Protein 3E4G (pdb70)

Secondar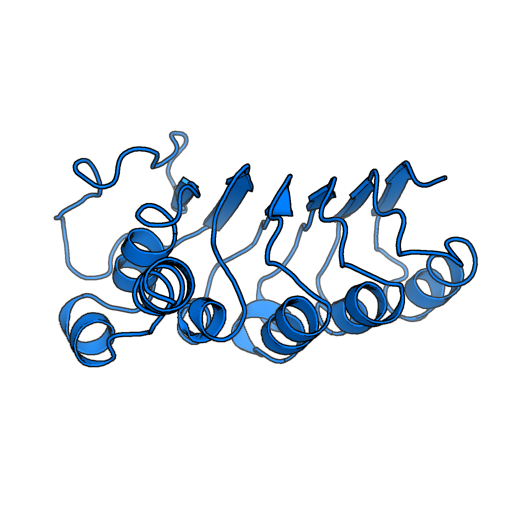y structure (DSSP, 8-state):
-HHHHHHHHHH---HHHHHHH-HHHHHHHHHHHTT-EEEETT-SS-B--GGGS---STT---EEEEEEES----GGGGGGGTT-S---EEEEES-TT--HHHHHHHHT-HHHHHH--EEEEES-TT--HHHHHHGGG-TT--EEEEES-TT---HHHHHHHHHHH-TT-EEEEE--

B-factor: mean 14.53, std 8.45, range [5.39, 56.3]

InterPro domains:
  IPR032675 Leucine-rich repeat domain superfamily [G3DSA:3.80.10.10] (25-200)

Foldseek 3Di:
DVVVVVLCVLQDQDVVVCVVQNLQLSLQLSQQSFQKWFDWPPDDDIDNHNVPDDPDDGPPTATAEIARACGSHEDNSCVSCLRHQAHAYYEHENNQHYALNSLLVQLPRVSQLVHYAEYEYEQHAHYEPNSLLSNLSSQNYAEYEYANHQRHDCVVVSVVSCCPSPVNHDYHYHYD

CATH classification: 3.80.10.10

Radius of gyration: 15.84 Å; Cα contacts (8 Å, |Δi|>4): 393; chains: 1; bounding box: 44×26×41 Å

GO terms:
  GO:0005739 mitochondrion (C, EXP)

Nearest PDB structures (foldseek):
  3e4g-assembly1_A  TM=1.006E+00  e=2.002E-37  Bos taurus
  3e2j-assembly4_D  TM=9.907E-01  e=5.674E-32  Bos taurus
  6o60-assembly1_C  TM=6.207E-01  e=4.323E-05  Homo sapiens
  1k5d-assembly1_C  TM=6.098E-01  e=2.180E-01  Schizosaccharomyces pombe
  7pmn-assembly1_L  TM=7.025E-01  e=3.686E-01  Saccharomyces cerevisiae

Solvent-accessible surface area: 9198 Å² total; per-residue (Å²): 99,130,174,119,138,44,29,54,64,72,0,135,18,81,129,80,97,38,166,78,28,10,37,5,49,4,0,0,10,0,1,13,80,4,43,2,72,0,31,2,60,85,57,171,127,76,9,134,62,98,126,134,10,34,129,40,93,135,58,124,60,51,0,36,2,6,34,0,44,91,6,27,0,46,43,72,0,5,50,6,2,107,20,0,96,105,0,45,84,5,68,1,7,86,0,117,92,1,91,15,40,3,0,55,92,0,2,115,27,114,18,0,18,128,17,0,74,43,0,29,0,22,27,0,41,75,0,47,33,122,0,0,63,14,0,68,66,0,132,63,2,106,52,0,31,0,15,70,4,78,16,11,149,78,67,107,143,2,40,98,34,3,123,114,51,12,112,68,22,109,44,98,47,80,16,231

Sequence (176 aa):
SFWEWLNNAVFNKVDHDRIRDVGPDRAASEWLLLRCGAMVRYHGQQQRWQKDYNHLPTGPLDKYKIQAIDATDSCIMSIGFDHMMEGLQYVEKIRRLCKCHYIIEDGCLERLSQLENLQKSMLEEMMEIISCGNVTDKGIIALHHFRNLKYLFLSDLPGVKEKEEKIIVQAFKTSLPSLELKLDLKK

Structure (mmCIF, N/CA/C/O backbone):
data_3E4G
#
_entry.id   3E4G
#
_cell.length_a   107.476
_cell.length_b   50.010
_cell.length_c   36.886
_cell.angle_alpha   90.000
_cell.angle_beta   109.370
_cell.angle_gamma   90.000
#
_symmetry.space_group_name_H-M   'C 1 2 1'
#
loop_
_entity.id
_entity.type
_entity.pdbx_description
1 polymer 'ATP synthase subunit s, mitochondrial'
2 non-polymer 'MAGNESIUM ION'
3 non-polymer 2-AMINO-2-HYDROXYMETHYL-PROPANE-1,3-DIOL
4 water water
#
loop_
_atom_site.group_PDB
_atom_site.id
_atom_site.type_symbol
_atom_site.label_atom_id
_atom_site.label_alt_id
_atom_site.label_comp_id
_atom_site.label_asym_id
_atom_site.label_entity_id
_atom_site.label_seq_id
_atom_site.pdbx_PDB_ins_code
_atom_site.Cartn_x
_atom_site.Cartn_y
_atom_site.Cartn_z
_atom_site.occupancy
_atom_site.B_iso_or_equiv
_atom_site.auth_seq_id
_atom_site.auth_comp_id
_atom_site.auth_asym_id
_atom_site.auth_atom_id
_atom_site.pdbx_PDB_model_num
ATOM 1 N N . SER A 1 1 ? 5.904 -6.398 -12.334 1.00 18.54 0 SER A N 1
ATOM 2 C CA . SER A 1 1 ? 5.156 -7.616 -11.992 1.00 14.18 0 SER A CA 1
ATOM 3 C C . SER A 1 1 ? 4.344 -7.410 -10.744 1.00 12.88 0 SER A C 1
ATOM 4 O O . SER A 1 1 ? 4.599 -6.488 -9.911 1.00 13.06 0 SER A O 1
ATOM 7 N N . PHE A 1 2 ? 3.465 -8.350 -10.535 1.00 12.05 1 PHE A N 1
ATOM 8 C CA . PHE A 1 2 ? 2.657 -8.362 -9.314 1.00 11.39 1 PHE A CA 1
ATOM 9 C C . PHE A 1 2 ? 3.573 -8.479 -8.086 1.00 11.48 1 PHE A C 1
ATOM 10 O O . PHE A 1 2 ? 3.364 -7.787 -7.079 1.00 11.82 1 PHE A O 1
ATOM 18 N N . TRP A 1 3 ? 4.586 -9.350 -8.130 1.00 12.89 2 TRP A N 1
ATOM 19 C CA . TRP A 1 3 ? 5.432 -9.559 -6.940 1.00 13.97 2 TRP A CA 1
ATOM 20 C C . TRP A 1 3 ? 6.210 -8.267 -6.617 1.00 13.19 2 TRP A C 1
ATOM 21 O O . TRP A 1 3 ? 6.419 -7.941 -5.443 1.00 14.04 2 TRP A O 1
ATOM 32 N N . GLU A 1 4 ? 6.679 -7.540 -7.631 1.00 13.81 3 GLU A N 1
ATOM 33 C CA . GLU A 1 4 ? 7.332 -6.268 -7.384 1.00 13.55 3 GLU A CA 1
ATOM 34 C C . GLU A 1 4 ? 6.424 -5.308 -6.718 1.00 12.37 3 GLU A C 1
ATOM 35 O O . GLU A 1 4 ? 6.800 -4.599 -5.751 1.00 12.49 3 GLU A O 1
ATOM 41 N N . TRP A 1 5 ? 5.190 -5.196 -7.216 1.00 11.85 4 TRP A N 1
ATOM 42 C CA . TRP A 1 5 ? 4.200 -4.299 -6.603 1.00 10.55 4 TRP A CA 1
ATOM 43 C C . TRP A 1 5 ? 3.964 -4.741 -5.121 1.00 9.72 4 TRP A C 1
ATOM 44 O O . TRP A 1 5 ? 3.890 -3.873 -4.240 1.00 9.81 4 TRP A O 1
ATOM 55 N N . LEU A 1 6 ? 3.796 -6.009 -4.913 1.00 10.05 5 LEU A N 1
ATOM 56 C CA . LEU A 1 6 ? 3.476 -6.500 -3.586 1.00 10.16 5 LEU A CA 1
ATOM 57 C C . LEU A 1 6 ? 4.609 -6.138 -2.605 1.00 10.16 5 LEU A C 1
ATOM 58 O O . LEU A 1 6 ? 4.362 -5.642 -1.482 1.00 10.10 5 LEU A O 1
ATOM 63 N N . ASN A 1 7 ? 5.877 -6.371 -2.999 1.00 10.90 6 ASN A N 1
ATOM 64 C CA A ASN A 1 7 ? 6.981 -6.003 -2.118 0.50 11.00 6 ASN A CA 1
ATOM 65 C CA B ASN A 1 7 ? 6.964 -5.999 -2.112 0.50 11.21 6 ASN A CA 1
ATOM 66 C C . ASN A 1 7 ? 6.997 -4.517 -1.864 1.00 10.43 6 ASN A C 1
ATOM 67 O O . ASN A 1 7 ? 7.281 -4.076 -0.731 1.00 11.62 6 ASN A O 1
ATOM 76 N N . ALA A 1 8 ? 6.724 -3.727 -2.912 1.00 10.36 7 ALA A N 1
ATOM 77 C CA . ALA A 1 8 ? 6.728 -2.307 -2.739 1.00 10.56 7 ALA A CA 1
ATOM 78 C C . ALA A 1 8 ? 5.640 -1.868 -1.762 1.00 10.14 7 ALA A C 1
ATOM 79 O O . ALA A 1 8 ? 5.929 -1.028 -0.884 1.00 10.32 7 ALA A O 1
ATOM 81 N N . VAL A 1 9 ? 4.435 -2.367 -1.861 1.00 9.86 8 VAL A N 1
ATOM 82 C CA . VAL A 1 9 ? 3.376 -1.923 -0.972 1.00 9.80 8 VAL A CA 1
ATOM 83 C C . VAL A 1 9 ? 3.599 -2.459 0.460 1.00 9.50 8 VAL A C 1
ATOM 84 O O . VAL A 1 9 ? 3.128 -1.823 1.408 1.00 10.35 8 VAL A O 1
ATOM 88 N N . PHE A 1 10 ? 4.257 -3.591 0.608 1.00 8.82 9 PHE A N 1
ATOM 89 C CA . PHE A 1 10 ? 4.654 -4.025 1.968 1.00 8.51 9 PHE A CA 1
ATOM 90 C C . PHE A 1 10 ? 5.573 -3.001 2.617 1.00 8.47 9 PHE A C 1
ATOM 91 O O . PHE A 1 10 ? 5.581 -2.836 3.853 1.00 9.57 9 PHE A O 1
ATOM 99 N N . ASN A 1 11 ? 6.410 -2.389 1.822 1.00 8.20 10 ASN A N 1
ATOM 100 C CA . ASN A 1 11 ? 7.426 -1.426 2.318 1.00 8.25 10 ASN A CA 1
ATOM 101 C C . ASN A 1 11 ? 6.938 -0.002 2.394 1.00 8.86 10 ASN A C 1
ATOM 102 O O . ASN A 1 11 ? 7.475 0.779 3.203 1.00 10.75 10 ASN A O 1
ATOM 107 N N . LYS A 1 12 ? 5.979 0.411 1.573 1.00 8.65 11 LYS A N 1
ATOM 108 C CA . LYS A 1 12 ? 5.652 1.821 1.450 1.00 9.13 11 LYS A CA 1
ATOM 109 C C . LYS A 1 12 ? 5.147 2.408 2.753 1.00 8.85 11 LYS A C 1
ATOM 110 O O . LYS A 1 12 ? 4.295 1.806 3.428 1.00 9.66 11 LYS A O 1
ATOM 116 N N . VAL A 1 13 ? 5.627 3.586 3.098 1.00 9.62 12 VAL A N 1
ATOM 117 C CA . VAL A 1 13 ? 5.182 4.292 4.295 1.00 9.75 12 VAL A CA 1
ATOM 118 C C . VAL A 1 13 ? 3.796 4.838 4.100 1.00 10.35 12 VAL A C 1
ATOM 119 O O . VAL A 1 13 ? 3.454 5.440 3.062 1.00 11.62 12 VAL A O 1
ATOM 123 N N . ASP A 1 14 ? 2.959 4.649 5.082 1.00 11.39 13 ASP A N 1
ATOM 124 C CA . ASP A 1 14 ? 1.650 5.362 5.173 1.00 12.63 13 ASP A CA 1
ATOM 125 C C . ASP A 1 14 ? 1.772 6.446 6.258 1.00 12.85 13 ASP A C 1
ATOM 126 O O . ASP A 1 14 ? 1.839 6.159 7.461 1.00 12.57 13 ASP A O 1
ATOM 131 N N . HIS A 1 15 ? 1.944 7.677 5.798 1.00 14.10 14 HIS A N 1
ATOM 132 C CA . HIS A 1 15 ? 2.197 8.784 6.737 1.00 14.59 14 HIS A CA 1
ATOM 133 C C . HIS A 1 15 ? 1.008 9.072 7.616 1.00 15.16 14 HIS A C 1
ATOM 134 O O . HIS A 1 15 ? 1.140 9.618 8.700 1.00 16.13 14 HIS A O 1
ATOM 141 N N . ASP A 1 16 ? -0.194 8.733 7.136 1.00 15.83 15 ASP A N 1
ATOM 142 C CA . ASP A 1 16 ? -1.392 8.857 7.972 1.00 16.94 15 ASP A CA 1
ATOM 143 C C . ASP A 1 16 ? -1.277 7.925 9.149 1.00 15.85 15 ASP A C 1
ATOM 144 O O . ASP A 1 16 ? -1.666 8.272 10.294 1.00 16.64 15 ASP A O 1
ATOM 149 N N . ARG A 1 17 ? -0.746 6.737 8.921 1.00 14.67 16 ARG A N 1
ATOM 150 C CA . ARG A 1 17 ? -0.622 5.819 9.950 1.00 14.01 16 ARG A CA 1
ATOM 151 C C . ARG A 1 17 ? 0.402 6.307 11.035 1.00 13.59 16 ARG A C 1
ATOM 152 O O . ARG A 1 17 ? 0.183 6.219 12.281 1.00 14.90 16 ARG A O 1
ATOM 160 N N . ILE A 1 18 ? 1.524 6.826 10.576 1.00 13.08 17 ILE A N 1
ATOM 161 C CA . ILE A 1 18 ? 2.511 7.446 11.483 1.00 13.03 17 ILE A CA 1
ATOM 162 C C . ILE A 1 18 ? 1.862 8.545 12.324 1.00 14.48 17 ILE A C 1
ATOM 163 O O . ILE A 1 18 ? 2.072 8.629 13.550 1.00 15.74 17 ILE A O 1
ATOM 168 N N . ARG A 1 19 ? 1.002 9.364 11.696 1.00 16.00 18 ARG A N 1
ATOM 169 C CA . ARG A 1 19 ? 0.320 10.453 12.423 1.00 17.45 18 ARG A CA 1
ATOM 170 C C . ARG A 1 19 ? -0.550 9.869 13.494 1.00 17.75 18 ARG A C 1
ATOM 171 O O . ARG A 1 19 ? -0.709 10.421 14.593 1.00 21.67 18 ARG A O 1
ATOM 179 N N . ASP A 1 20 ? -1.272 8.802 13.168 1.00 15.96 19 ASP A N 1
ATOM 180 C CA . ASP A 1 20 ? -2.324 8.226 14.038 1.00 17.08 19 ASP A CA 1
ATOM 181 C C . ASP A 1 20 ? -1.755 7.461 15.225 1.00 17.05 19 ASP A C 1
ATOM 182 O O . ASP A 1 20 ? -2.302 7.581 16.313 1.00 20.08 19 ASP A O 1
ATOM 187 N N . VAL A 1 21 ? -0.722 6.660 15.015 1.00 14.45 20 VAL A N 1
ATOM 188 C CA . VAL A 1 21 ? -0.235 5.756 16.038 1.00 15.35 20 VAL A CA 1
ATOM 189 C C . VAL A 1 21 ? 1.205 5.990 16.459 1.00 12.52 20 VAL A C 1
ATOM 190 O O . VAL A 1 21 ? 1.669 5.389 17.415 1.00 12.86 20 VAL A O 1
ATOM 194 N N . GLY A 1 22 ? 1.862 6.896 15.770 1.00 12.42 21 GLY A N 1
ATOM 195 C CA . GLY A 1 22 ? 3.228 7.276 16.098 1.00 12.24 21 GLY A CA 1
ATOM 196 C C . GLY A 1 22 ? 4.258 6.423 15.332 1.00 10.20 21 GLY A C 1
ATOM 197 O O . GLY A 1 22 ? 3.963 5.310 14.867 1.00 9.95 21 GLY A O 1
ATOM 198 N N . PRO A 1 23 ? 5.477 6.943 15.220 1.00 10.41 22 PRO A N 1
ATOM 199 C CA . PRO A 1 23 ? 6.519 6.264 14.441 1.00 9.65 22 PRO A CA 1
ATOM 200 C C . PRO A 1 23 ? 6.802 4.860 14.931 1.00 8.21 22 PRO A C 1
ATOM 201 O O . PRO A 1 23 ? 6.998 3.963 14.098 1.00 8.28 22 PRO A O 1
ATOM 205 N N . ASP A 1 24 ? 6.929 4.630 16.254 1.00 8.02 23 ASP A N 1
ATOM 206 C CA . ASP A 1 24 ? 7.336 3.291 16.711 1.00 8.09 23 ASP A CA 1
ATOM 207 C C . ASP A 1 24 ? 6.299 2.237 16.344 1.00 8.32 23 ASP A C 1
ATOM 208 O O . ASP A 1 24 ? 6.679 1.128 15.941 1.00 7.80 23 ASP A O 1
ATOM 213 N N . ARG A 1 25 ? 5.021 2.534 16.533 1.00 8.75 24 ARG A N 1
ATOM 214 C CA . ARG A 1 25 ? 3.991 1.553 16.202 1.00 9.06 24 ARG A CA 1
ATOM 215 C C . ARG A 1 25 ? 3.962 1.339 14.678 1.00 8.39 24 ARG A C 1
ATOM 216 O O . ARG A 1 25 ? 3.857 0.206 14.202 1.00 8.66 24 ARG A O 1
ATOM 224 N N . ALA A 1 26 ? 4.019 2.422 13.900 1.00 8.68 25 ALA A N 1
ATOM 225 C CA . ALA A 1 26 ? 3.947 2.287 12.446 1.00 8.95 25 ALA A CA 1
ATOM 226 C C . ALA A 1 26 ? 5.148 1.464 11.953 1.00 7.87 25 ALA A C 1
ATOM 227 O O . ALA A 1 26 ? 5.015 0.627 11.040 1.00 8.21 25 ALA A O 1
ATOM 229 N N . ALA A 1 27 ? 6.343 1.707 12.512 1.00 7.71 26 ALA A N 1
ATOM 230 C CA . ALA A 1 27 ? 7.523 0.947 12.102 1.00 7.06 26 ALA A CA 1
ATOM 231 C C . ALA A 1 27 ? 7.431 -0.485 12.540 1.00 7.06 26 ALA A C 1
ATOM 232 O O . ALA A 1 27 ? 7.916 -1.392 11.848 1.00 7.16 26 ALA A O 1
ATOM 234 N N . SER A 1 28 ? 6.847 -0.741 13.726 1.00 7.13 27 SER A N 1
ATOM 235 C CA . SER A 1 28 ? 6.662 -2.105 14.182 1.00 7.14 27 SER A CA 1
ATOM 236 C C . SER A 1 28 ? 5.781 -2.884 13.200 1.00 6.95 27 SER A C 1
ATOM 237 O O . SER A 1 28 ? 6.034 -4.043 12.900 1.00 7.41 27 SER A O 1
ATOM 240 N N . GLU A 1 29 ? 4.725 -2.225 12.753 1.00 7.65 28 GLU A N 1
ATOM 241 C CA . GLU A 1 29 ? 3.787 -2.853 11.772 1.00 7.89 28 GLU A CA 1
ATOM 242 C C . GLU A 1 29 ? 4.541 -3.163 10.476 1.00 7.14 28 GLU A C 1
ATOM 243 O O . GLU A 1 29 ? 4.400 -4.255 9.887 1.00 7.81 28 GLU A O 1
ATOM 249 N N . TRP A 1 30 ? 5.291 -2.205 9.955 1.00 7.16 29 TRP A N 1
ATOM 250 C CA . TRP A 1 30 ? 6.113 -2.405 8.752 1.00 6.89 29 TRP A CA 1
ATOM 251 C C . TRP A 1 30 ? 7.056 -3.595 8.928 1.00 6.55 29 TRP A C 1
ATOM 252 O O . TRP A 1 30 ? 7.121 -4.509 8.093 1.00 7.04 29 TRP A O 1
ATOM 263 N N . LEU A 1 31 ? 7.804 -3.591 10.030 1.00 6.80 30 LEU A N 1
ATOM 264 C CA . LEU A 1 31 ? 8.800 -4.664 10.219 1.00 6.84 30 LEU A CA 1
ATOM 265 C C . LEU A 1 31 ? 8.121 -6.010 10.318 1.00 6.61 30 LEU A C 1
ATOM 266 O O . LEU A 1 31 ? 8.517 -6.971 9.639 1.00 7.23 30 LEU A O 1
ATOM 271 N N . LEU A 1 32 ? 7.088 -6.129 11.157 1.00 6.87 31 LEU A N 1
ATOM 272 C CA A LEU A 1 32 ? 6.516 -7.466 11.323 0.50 7.30 31 LEU A CA 1
ATOM 273 C CA B LEU A 1 32 ? 6.418 -7.429 11.343 0.50 7.68 31 LEU A CA 1
ATOM 274 C C . LEU A 1 32 ? 5.774 -7.912 10.039 1.00 7.46 31 LEU A C 1
ATOM 275 O O . LEU A 1 32 ? 5.850 -9.092 9.686 1.00 7.96 31 LEU A 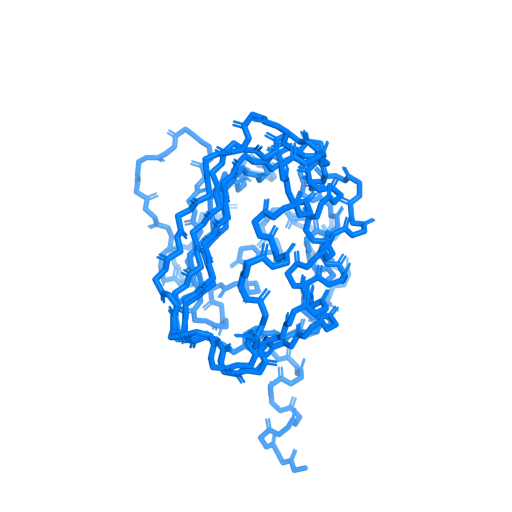O 1
ATOM 284 N N . ARG A 1 33 ? 5.104 -7.011 9.319 1.00 7.45 32 ARG A N 1
ATOM 285 C CA . ARG A 1 33 ? 4.419 -7.463 8.089 1.00 7.88 32 ARG A CA 1
ATOM 286 C C . ARG A 1 33 ? 5.438 -7.932 7.061 1.00 8.00 32 ARG A C 1
ATOM 287 O O . ARG A 1 33 ? 5.118 -8.757 6.190 1.00 9.07 32 ARG A O 1
ATOM 295 N N . CYS A 1 34 ? 6.686 -7.405 7.134 1.00 7.48 33 CYS A N 1
ATOM 296 C CA . CYS A 1 34 ? 7.759 -7.770 6.245 1.00 7.40 33 CYS A CA 1
ATOM 297 C C . CYS A 1 34 ? 8.623 -8.908 6.788 1.00 7.68 33 CYS A C 1
ATOM 298 O O . CYS A 1 34 ? 9.706 -9.176 6.230 1.00 8.32 33 CYS A O 1
ATOM 301 N N . GLY A 1 35 ? 8.162 -9.626 7.819 1.00 7.76 34 GLY A N 1
ATOM 302 C CA . GLY A 1 35 ? 8.903 -10.791 8.298 1.00 8.24 34 GLY A CA 1
ATOM 303 C C . GLY A 1 35 ? 10.084 -10.472 9.182 1.00 8.37 34 GLY A C 1
ATOM 304 O O . GLY A 1 35 ? 10.994 -11.322 9.309 1.00 10.96 34 GLY A O 1
ATOM 305 N N . ALA A 1 36 ? 10.120 -9.296 9.803 1.00 7.32 35 ALA A N 1
ATOM 306 C CA . ALA A 1 36 ? 11.091 -8.940 10.793 1.00 7.05 35 ALA A CA 1
ATOM 307 C C . ALA A 1 36 ? 10.451 -8.979 12.201 1.00 7.34 35 ALA A C 1
ATOM 308 O O . ALA A 1 36 ? 9.220 -9.200 12.360 1.00 8.44 35 ALA A O 1
ATOM 310 N N . MET A 1 37 ? 11.248 -8.744 13.193 1.00 7.25 36 MET A N 1
ATOM 311 C CA . MET A 1 37 ? 10.815 -8.728 14.616 1.00 7.53 36 MET A CA 1
ATOM 312 C C . MET A 1 37 ? 11.395 -7.445 15.255 1.00 7.35 36 MET A C 1
ATOM 313 O O . MET A 1 37 ? 12.420 -6.915 14.829 1.00 7.42 36 MET A O 1
ATOM 318 N N . VAL A 1 38 ? 10.697 -6.995 16.305 1.00 7.43 37 VAL A N 1
ATOM 319 C CA . VAL A 1 38 ? 11.195 -5.852 17.094 1.00 7.12 37 VAL A CA 1
ATOM 320 C C . VAL A 1 38 ? 11.084 -6.192 18.583 1.00 6.98 37 VAL A C 1
ATOM 321 O O . VAL A 1 38 ? 10.251 -7.017 18.991 1.00 7.56 37 VAL A O 1
ATOM 325 N N . ARG A 1 39 ? 11.886 -5.512 19.376 1.00 6.77 38 ARG A N 1
ATOM 326 C CA . ARG A 1 39 ? 11.804 -5.632 20.845 1.00 6.54 38 ARG A CA 1
ATOM 327 C C . ARG A 1 39 ? 11.814 -4.223 21.405 1.00 6.26 38 ARG A C 1
ATOM 328 O O . ARG A 1 39 ? 12.657 -3.384 21.022 1.00 6.78 38 ARG A O 1
ATOM 336 N N . TYR A 1 40 ? 10.854 -3.956 22.292 1.00 6.48 39 TYR A N 1
ATOM 337 C CA . TYR A 1 40 ? 10.718 -2.607 22.889 1.00 6.60 39 TYR A CA 1
ATOM 338 C C . TYR A 1 40 ? 11.617 -2.458 24.109 1.00 6.89 39 TYR A C 1
ATOM 339 O O . TYR A 1 40 ? 11.911 -3.390 24.874 1.00 7.25 39 TYR A O 1
ATOM 348 N N . HIS A 1 41 ? 12.042 -1.184 24.299 1.00 6.79 40 HIS A N 1
ATOM 349 C CA . HIS A 1 41 ? 12.681 -0.807 25.572 1.00 7.42 40 HIS A CA 1
ATOM 350 C C . HIS A 1 41 ? 11.795 -1.283 26.713 1.00 8.41 40 HIS A C 1
ATOM 351 O O . HIS A 1 41 ? 10.596 -1.095 26.737 1.00 9.19 40 HIS A O 1
ATOM 358 N N . GLY A 1 42 ? 12.497 -1.878 27.709 1.00 8.90 41 GLY A N 1
ATOM 359 C CA . GLY A 1 42 ? 11.837 -2.343 28.943 1.00 9.73 41 GLY A CA 1
ATOM 360 C C . GLY A 1 42 ? 11.223 -3.693 28.853 1.00 7.99 41 GLY A C 1
ATOM 361 O O . GLY A 1 42 ? 10.682 -4.178 29.858 1.00 8.10 41 GLY A O 1
ATOM 362 N N . GLN A 1 43 ? 11.284 -4.365 27.687 1.00 7.53 42 GLN A N 1
ATOM 363 C CA A GLN A 1 43 ? 10.701 -5.687 27.549 0.50 7.43 42 GLN A CA 1
ATOM 364 C CA B GLN A 1 43 ? 10.693 -5.684 27.494 0.50 7.80 42 GLN A CA 1
ATOM 365 C C . GLN A 1 43 ? 11.769 -6.690 27.151 1.00 7.27 42 GLN A C 1
ATOM 366 O O . GLN A 1 43 ? 12.641 -6.447 26.311 1.00 8.62 42 GLN A O 1
ATOM 377 N N . GLN A 1 44 ? 11.646 -7.871 27.780 1.00 7.85 43 GLN A N 1
ATOM 378 C CA . GLN A 1 44 ? 12.515 -8.974 27.443 1.00 9.31 43 GLN A CA 1
ATOM 379 C C . GLN A 1 44 ? 12.053 -9.738 26.179 1.00 9.09 43 GLN A C 1
ATOM 380 O O . GLN A 1 44 ? 12.914 -10.245 25.415 1.00 10.99 43 GLN A O 1
ATOM 386 N N . ARG A 1 45 ? 10.777 -9.856 26.001 1.00 8.70 44 ARG A N 1
ATOM 387 C CA . ARG A 1 45 ? 10.253 -10.652 24.903 1.00 9.46 44 ARG A CA 1
ATOM 388 C C . ARG A 1 45 ? 10.167 -9.809 23.624 1.00 8.08 44 ARG A C 1
ATOM 389 O O . ARG A 1 45 ? 9.966 -8.613 23.640 1.00 9.50 44 ARG A O 1
ATOM 397 N N . TRP A 1 46 ? 10.363 -10.536 22.516 1.00 7.58 45 TRP A N 1
ATOM 398 C CA . TRP A 1 46 ? 10.243 -9.961 21.171 1.00 7.58 45 TRP A CA 1
ATOM 399 C C . TRP A 1 46 ? 8.836 -10.003 20.638 1.00 8.13 45 TRP A C 1
ATOM 400 O O . TRP A 1 46 ? 8.062 -10.928 20.902 1.00 9.76 45 TRP A O 1
ATOM 411 N N . GLN A 1 47 ? 8.534 -8.992 19.809 1.00 7.72 46 GLN A N 1
ATOM 412 C CA . GLN A 1 47 ? 7.333 -8.973 18.975 1.00 7.80 46 GLN A CA 1
ATOM 413 C C . GLN A 1 47 ? 7.645 -9.746 17.679 1.00 8.64 46 GLN A C 1
ATOM 414 O O . GLN A 1 47 ? 8.500 -9.331 16.885 1.00 9.81 46 GLN A O 1
ATOM 420 N N . LYS A 1 48 ? 6.960 -10.846 17.509 1.00 9.75 47 LYS A N 1
ATOM 421 C CA . LYS A 1 48 ? 7.189 -11.646 16.272 1.00 12.65 47 LYS A CA 1
ATOM 422 C C . LYS A 1 48 ? 5.988 -11.921 15.508 1.00 11.15 47 LYS A C 1
ATOM 423 O O . LYS A 1 48 ? 6.164 -12.241 14.301 1.00 15.41 47 LYS A O 1
ATOM 429 N N . ASP A 1 49 ? 4.777 -11.750 16.027 1.00 10.66 48 ASP A N 1
ATOM 430 C CA . ASP A 1 49 ? 3.497 -11.937 15.294 1.00 13.08 48 ASP A CA 1
ATOM 431 C C . ASP A 1 49 ? 2.793 -10.589 15.183 1.00 11.79 48 ASP A C 1
ATOM 432 O O . ASP A 1 49 ? 2.438 -9.946 16.211 1.00 11.47 48 ASP A O 1
ATOM 437 N N . TYR A 1 50 ? 2.514 -10.164 13.952 1.00 11.13 49 TYR A N 1
ATOM 438 C CA . TYR A 1 50 ? 1.863 -8.881 13.696 1.00 10.21 49 TYR A CA 1
ATOM 439 C C . TYR A 1 50 ? 0.611 -8.692 14.549 1.00 10.39 49 TYR A C 1
ATOM 440 O O . TYR A 1 50 ? 0.350 -7.617 15.076 1.00 11.64 49 TYR A O 1
ATOM 449 N N . ASN A 1 51 ? -0.199 -9.793 14.629 1.00 10.81 50 ASN A N 1
ATOM 450 C CA . ASN A 1 51 ? -1.506 -9.664 15.289 1.00 11.21 50 ASN A CA 1
ATOM 451 C C . ASN A 1 51 ? -1.394 -9.506 16.792 1.00 12.37 50 ASN A C 1
ATOM 452 O O . ASN A 1 51 ? -2.423 -9.226 17.426 1.00 15.29 50 ASN A O 1
ATOM 457 N N . HIS A 1 52 ? -0.235 -9.750 17.357 1.00 11.86 51 HIS A N 1
ATOM 458 C CA . HIS A 1 52 ? -0.009 -9.610 18.808 1.00 12.98 51 HIS A CA 1
ATOM 459 C C . HIS A 1 52 ? 0.693 -8.369 19.230 1.00 11.82 51 HIS A C 1
ATOM 460 O O . HIS A 1 52 ? 1.041 -8.217 20.406 1.00 13.55 51 HIS A O 1
ATOM 467 N N . LEU A 1 53 ? 0.920 -7.431 18.300 1.00 11.14 52 LEU A N 1
ATOM 468 C CA . LEU A 1 53 ? 1.496 -6.157 18.708 1.00 11.83 52 LEU A CA 1
ATOM 469 C C . LEU A 1 53 ? 0.602 -5.503 19.738 1.00 13.34 52 LEU A C 1
ATOM 470 O O . LEU A 1 53 ? -0.656 -5.678 19.690 1.00 14.72 52 LEU A O 1
ATOM 475 N N . PRO A 1 54 ? 1.136 -4.736 20.655 1.00 14.60 53 PRO A N 1
ATOM 476 C CA . PRO A 1 54 ? 0.276 -4.069 21.658 1.00 16.70 53 PRO A CA 1
ATOM 477 C C . PRO A 1 54 ? -0.601 -2.903 20.888 1.00 17.15 53 PRO A C 1
ATOM 478 O O . PRO A 1 54 ? -0.265 -2.234 19.949 1.00 22.68 53 PRO A O 1
ATOM 482 N N . THR A 1 55 ? -1.770 -2.780 21.515 1.00 22.80 54 THR A N 1
ATOM 483 C CA . THR A 1 55 ? -2.756 -1.800 21.080 1.00 27.45 54 THR A CA 1
ATOM 484 C C . THR A 1 55 ? -2.661 -0.576 21.960 1.00 31.75 54 THR A C 1
ATOM 485 O O . THR A 1 55 ? -2.662 0.560 21.444 1.00 37.31 54 THR A O 1
ATOM 489 N N . GLY A 1 56 ? -2.549 -0.925 23.257 1.00 33.91 55 GLY A N 1
ATOM 490 C CA . GLY A 1 56 ? -1.985 -0.191 24.452 1.00 34.53 55 GLY A CA 1
ATOM 491 C C . GLY A 1 56 ? -1.949 1.282 24.355 1.00 34.39 55 GLY A C 1
ATOM 492 O O . GLY A 1 56 ? -2.457 1.843 23.389 1.00 36.63 55 GLY A O 1
ATOM 493 N N . PRO A 1 57 ? -1.325 1.924 25.406 1.00 30.09 56 PRO A N 1
ATOM 494 C CA . PRO A 1 57 ? -1.360 3.348 25.295 1.00 25.62 56 PRO A CA 1
ATOM 495 C C . PRO A 1 57 ? -0.601 3.864 24.146 1.00 21.90 56 PRO A C 1
ATOM 496 O O . PRO A 1 57 ? 0.487 3.390 23.743 1.00 22.76 56 PRO A O 1
ATOM 500 N N . LEU A 1 58 ? -1.168 4.961 23.626 1.00 21.19 57 LEU A N 1
ATOM 501 C CA . LEU A 1 58 ? -0.644 5.626 22.450 1.00 19.91 57 LEU A CA 1
ATOM 502 C C . LEU A 1 58 ? 0.822 5.993 22.581 1.00 19.73 57 LEU A C 1
ATOM 503 O O . LEU A 1 58 ? 1.236 6.717 23.495 1.00 20.32 57 LEU A O 1
ATOM 508 N N . ASP A 1 59 ? 1.609 5.443 21.659 1.00 17.28 58 ASP A N 1
ATOM 509 C CA . ASP A 1 59 ? 3.022 5.792 21.477 1.00 16.03 58 ASP A CA 1
ATOM 510 C C . ASP A 1 59 ? 3.878 5.499 22.707 1.00 16.45 58 ASP A C 1
ATOM 511 O O . ASP A 1 59 ? 4.976 6.009 22.808 1.00 20.95 58 ASP A O 1
ATOM 516 N N . LYS A 1 60 ? 3.445 4.548 23.524 1.00 15.78 59 LYS A N 1
ATOM 517 C CA . LYS A 1 60 ? 4.193 4.212 24.745 1.00 16.30 59 LYS A CA 1
ATOM 518 C C . LYS A 1 60 ? 5.490 3.371 24.466 1.00 12.54 59 LYS A C 1
ATOM 519 O O . LYS A 1 60 ? 6.571 3.596 24.940 1.00 14.74 59 LYS A O 1
ATOM 525 N N . TYR A 1 61 ? 5.334 2.351 23.649 1.00 11.37 60 TYR A N 1
ATOM 526 C CA . TYR A 1 61 ? 6.370 1.340 23.351 1.00 9.92 60 TYR A CA 1
ATOM 527 C C . TYR A 1 61 ? 7.340 1.907 22.325 1.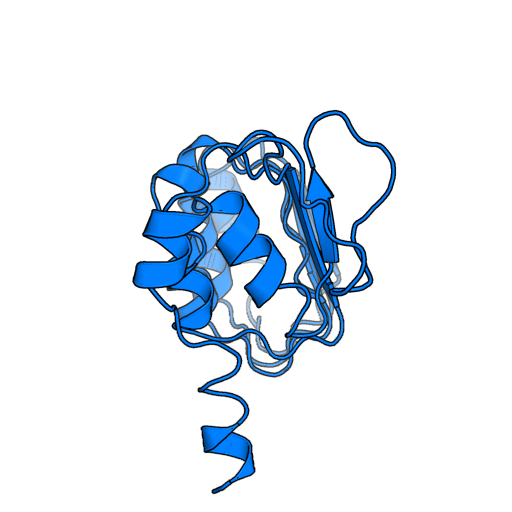00 8.78 60 TYR A C 1
ATOM 528 O O . TYR A 1 61 ? 6.931 2.414 21.264 1.00 10.49 60 TYR A O 1
ATOM 537 N N . LYS A 1 62 ? 8.608 1.810 22.666 1.00 7.72 61 LYS A N 1
ATOM 538 C CA . LYS A 1 62 ? 9.687 2.382 21.831 1.00 7.19 61 LYS A CA 1
ATOM 539 C C . LYS A 1 62 ? 10.607 1.256 21.406 1.00 6.94 61 LYS A C 1
ATOM 540 O O . LYS A 1 62 ? 11.115 0.484 22.233 1.00 7.38 61 LYS A O 1
ATOM 546 N N . ILE A 1 63 ? 10.852 1.146 20.098 1.00 6.77 62 ILE A N 1
ATOM 547 C CA . ILE A 1 63 ? 11.760 0.110 19.602 1.00 6.49 62 ILE A CA 1
ATOM 548 C C . ILE A 1 63 ? 13.167 0.300 20.133 1.00 6.39 62 ILE A C 1
ATOM 549 O O . ILE A 1 63 ? 13.758 1.388 19.941 1.00 7.08 62 ILE A O 1
ATOM 554 N N . GLN A 1 64 ? 13.719 -0.737 20.727 1.00 6.24 63 GLN A N 1
ATOM 555 C CA . GLN A 1 64 ? 15.123 -0.785 21.108 1.00 6.13 63 GLN A CA 1
ATOM 556 C C . GLN A 1 64 ? 15.952 -1.596 20.136 1.00 6.05 63 GLN A C 1
ATOM 557 O O . GLN A 1 64 ? 17.108 -1.268 19.841 1.00 6.62 63 GLN A O 1
ATOM 563 N N . ALA A 1 65 ? 15.411 -2.748 19.685 1.00 6.16 64 ALA A N 1
ATOM 564 C CA . ALA A 1 65 ? 16.152 -3.682 18.849 1.00 6.01 64 ALA A CA 1
ATOM 565 C C . ALA A 1 65 ? 15.247 -4.155 17.718 1.00 6.13 64 ALA A C 1
ATOM 566 O O . ALA A 1 65 ? 14.049 -4.345 17.878 1.00 6.42 64 ALA A O 1
ATOM 568 N N . ILE A 1 66 ? 15.897 -4.387 16.569 1.00 6.09 65 ILE A N 1
ATOM 569 C CA . ILE A 1 66 ? 15.264 -4.906 15.362 1.00 5.93 65 ILE A CA 1
ATOM 570 C C . ILE A 1 66 ? 16.024 -6.123 14.925 1.00 6.15 65 ILE A C 1
ATOM 571 O O . ILE A 1 66 ? 17.258 -6.105 14.876 1.00 6.33 65 ILE A O 1
ATOM 576 N N . ASP A 1 67 ? 15.298 -7.207 14.582 1.00 6.42 66 ASP A N 1
ATOM 577 C CA . ASP A 1 67 ? 15.911 -8.417 14.061 1.00 6.44 66 ASP A CA 1
ATOM 578 C C . ASP A 1 67 ? 15.166 -8.782 12.791 1.00 6.72 66 ASP A C 1
ATOM 579 O O . ASP A 1 67 ? 14.042 -9.325 12.867 1.00 7.26 66 ASP A O 1
ATOM 584 N N . ALA A 1 68 ? 15.711 -8.387 11.649 1.00 6.45 67 ALA A N 1
ATOM 585 C CA . ALA A 1 68 ? 15.113 -8.657 10.343 1.00 6.44 67 ALA A CA 1
ATOM 586 C C . ALA A 1 68 ? 15.851 -9.819 9.735 1.00 6.76 67 ALA A C 1
ATOM 587 O O . ALA A 1 68 ? 16.927 -9.641 9.133 1.00 7.47 67 ALA A O 1
ATOM 589 N N . THR A 1 69 ? 15.307 -11.021 9.920 1.00 7.41 68 THR A N 1
ATOM 590 C CA . THR A 1 69 ? 15.873 -12.250 9.350 1.00 7.81 68 THR A CA 1
ATOM 591 C C . THR A 1 69 ? 14.884 -12.795 8.358 1.00 7.71 68 THR A C 1
ATOM 592 O O . THR A 1 69 ? 13.706 -12.954 8.665 1.00 8.75 68 THR A O 1
ATOM 596 N N . ASP A 1 70 ? 15.362 -13.118 7.147 1.00 7.90 69 ASP A N 1
ATOM 597 C CA . ASP A 1 70 ? 14.473 -13.669 6.114 1.00 8.44 69 ASP A CA 1
ATOM 598 C C . ASP A 1 70 ? 13.294 -12.712 5.918 1.00 8.78 69 ASP A C 1
ATOM 599 O O . ASP A 1 70 ? 12.134 -13.105 5.872 1.00 10.81 69 ASP A O 1
ATOM 604 N N . SER A 1 71 ? 13.605 -11.426 5.736 1.00 8.24 70 SER A N 1
ATOM 605 C CA . SER A 1 71 ? 12.632 -10.341 5.664 1.00 8.00 70 SER A CA 1
ATOM 606 C C . SER A 1 71 ? 12.655 -9.717 4.274 1.00 8.36 70 SER A C 1
ATOM 607 O O . SER A 1 71 ? 13.699 -9.688 3.602 1.00 8.78 70 SER A O 1
ATOM 610 N N . CYS A 1 72 ? 11.524 -9.126 3.880 1.00 8.22 71 CYS A N 1
ATOM 611 C CA . CYS A 1 72 ? 11.419 -8.425 2.566 1.00 8.55 71 CYS A CA 1
ATOM 612 C C . CYS A 1 72 ? 11.576 -6.952 2.671 1.00 8.24 71 CYS A C 1
ATOM 613 O O . CYS A 1 72 ? 11.267 -6.237 1.683 1.00 9.51 71 CYS A O 1
ATOM 616 N N . ILE A 1 73 ? 12.122 -6.422 3.764 1.00 7.72 72 ILE A N 1
ATOM 617 C CA . ILE A 1 73 ? 12.354 -4.983 3.851 1.00 7.39 72 ILE A CA 1
ATOM 618 C C . ILE A 1 73 ? 13.339 -4.553 2.770 1.00 8.69 72 ILE A C 1
ATOM 619 O O . ILE A 1 73 ? 14.293 -5.231 2.393 1.00 10.20 72 ILE A O 1
ATOM 624 N N . MET A 1 74 ? 13.094 -3.307 2.293 1.00 8.68 73 MET A N 1
ATOM 625 C CA . MET A 1 74 ? 13.994 -2.710 1.256 1.00 11.81 73 MET A CA 1
ATOM 626 C C . MET A 1 74 ? 13.787 -1.255 1.181 1.00 9.16 73 MET A C 1
ATOM 627 O O . MET A 1 74 ? 12.674 -0.780 1.349 1.00 13.14 73 MET A O 1
ATOM 632 N N . SER A 1 75 ? 14.802 -0.548 0.753 1.00 10.16 74 SER A N 1
ATOM 633 C CA . SER A 1 75 ? 14.792 0.803 0.276 1.00 9.87 74 SER A CA 1
ATOM 634 C C . SER A 1 75 ? 13.885 1.730 1.021 1.00 10.09 74 SER A C 1
ATOM 635 O O . SER A 1 75 ? 14.160 2.116 2.198 1.00 10.30 74 SER A O 1
ATOM 638 N N . ILE A 1 76 ? 12.870 2.226 0.355 1.00 13.26 75 ILE A N 1
ATOM 639 C CA . ILE A 1 76 ? 12.064 3.272 0.953 1.00 13.46 75 ILE A CA 1
ATOM 640 C C . ILE A 1 76 ? 11.256 2.711 2.149 1.00 10.68 75 ILE A C 1
ATOM 641 O O . ILE A 1 76 ? 10.724 3.519 2.927 1.00 11.20 75 ILE A O 1
ATOM 646 N N . GLY A 1 77 ? 11.181 1.383 2.403 1.00 9.77 76 GLY A N 1
ATOM 647 C CA . GLY A 1 77 ? 10.612 0.926 3.673 1.00 8.93 76 GLY A CA 1
ATOM 648 C C . GLY A 1 77 ? 11.349 1.530 4.865 1.00 8.18 76 GLY A C 1
ATOM 649 O O . GLY A 1 77 ? 10.751 1.787 5.904 1.00 7.99 76 GLY A O 1
ATOM 650 N N . PHE A 1 78 ? 12.650 1.765 4.698 1.00 8.36 77 PHE A N 1
ATOM 651 C CA . PHE A 1 78 ? 13.432 2.334 5.791 1.00 8.24 77 PHE A CA 1
ATOM 652 C C . PHE A 1 78 ? 13.060 3.754 6.121 1.00 8.67 77 PHE A C 1
ATOM 653 O O . PHE A 1 78 ? 13.486 4.241 7.186 1.00 9.23 77 PHE A O 1
ATOM 661 N N . ASP A 1 79 ? 12.249 4.425 5.311 1.00 8.95 78 ASP A N 1
ATOM 662 C CA . ASP A 1 79 ? 11.707 5.705 5.718 1.00 9.78 78 ASP A CA 1
ATOM 663 C C . ASP A 1 79 ? 10.834 5.588 6.976 1.00 8.44 78 ASP A C 1
ATOM 664 O O . ASP A 1 79 ? 10.617 6.601 7.680 1.00 9.35 78 ASP A O 1
ATOM 669 N N . HIS A 1 80 ? 10.350 4.391 7.288 1.00 7.88 79 HIS A N 1
ATOM 670 C CA . HIS A 1 80 ? 9.656 4.206 8.583 1.00 8.15 79 HIS A CA 1
ATOM 671 C C . HIS A 1 80 ? 10.591 4.466 9.795 1.00 8.40 79 HIS A C 1
ATOM 672 O O . HIS A 1 80 ? 10.125 4.584 10.915 1.00 9.95 79 HIS A O 1
ATOM 679 N N . MET A 1 81 ? 11.871 4.449 9.551 1.00 7.39 80 MET A N 1
ATOM 680 C CA A MET A 1 81 ? 12.928 4.599 10.624 0.50 7.25 80 MET A CA 1
ATOM 681 C CA B MET A 1 81 ? 12.747 4.639 10.715 0.50 8.64 80 MET A CA 1
ATOM 682 C C . MET A 1 81 ? 13.007 6.107 11.034 1.00 7.66 80 MET A C 1
ATOM 683 O O . MET A 1 81 ? 13.644 6.395 12.042 1.00 8.19 80 MET A O 1
ATOM 692 N N . GLU A 1 82 ? 12.486 7.020 10.205 1.00 8.25 81 GLU A N 1
ATOM 693 C CA . GLU A 1 82 ? 12.800 8.446 10.363 1.00 9.46 81 GLU A CA 1
ATOM 694 C C . GLU A 1 82 ? 12.451 8.997 11.692 1.00 9.46 81 GLU A C 1
ATOM 695 O O . GLU A 1 82 ? 13.155 9.901 12.189 1.00 10.40 81 GLU A O 1
ATOM 701 N N . GLY A 1 83 ? 11.352 8.576 12.265 1.00 9.68 82 GLY A N 1
ATOM 702 C CA . GLY A 1 83 ? 10.817 9.152 13.538 1.00 10.13 82 GLY A CA 1
ATOM 703 C C . GLY A 1 83 ? 11.245 8.433 14.807 1.00 8.80 82 GLY A C 1
ATOM 704 O O . GLY A 1 83 ? 10.786 8.784 15.914 1.00 9.93 82 GLY A O 1
ATOM 705 N N . LEU A 1 84 ? 12.038 7.372 14.676 1.00 7.70 83 LEU A N 1
ATOM 706 C CA . LEU A 1 84 ? 12.393 6.519 15.836 1.00 7.24 83 LEU A CA 1
ATOM 707 C C . LEU A 1 84 ? 13.550 7.113 16.581 1.00 7.25 83 LEU A C 1
ATOM 708 O O . LEU A 1 84 ? 14.613 7.414 16.008 1.00 7.63 83 LEU A O 1
ATOM 713 N N . GLN A 1 85 ? 13.399 7.270 17.918 1.00 7.24 84 GLN A N 1
ATOM 714 C CA . GLN A 1 85 ? 14.423 7.973 18.697 1.00 7.34 84 GLN A CA 1
ATOM 715 C C . GLN A 1 85 ? 15.342 7.087 19.487 1.00 7.41 84 GLN A C 1
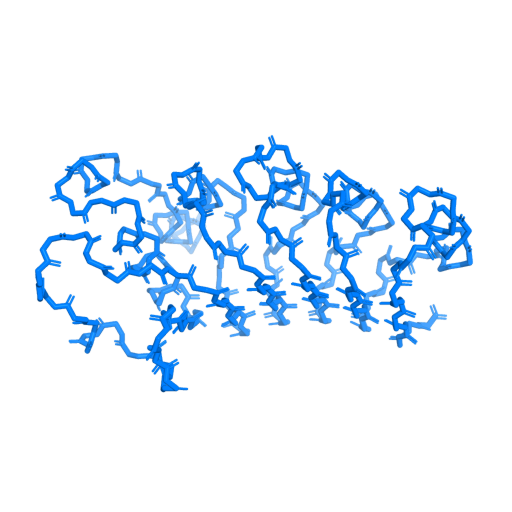ATOM 716 O O . GLN A 1 85 ? 16.386 7.581 19.976 1.00 8.02 84 GLN A O 1
ATOM 722 N N . TYR A 1 86 ? 15.016 5.812 19.670 1.00 6.88 85 TYR A N 1
ATOM 723 C CA . TYR A 1 86 ? 15.690 5.007 20.692 1.00 7.27 85 TYR A CA 1
ATOM 724 C C . TYR A 1 86 ? 16.209 3.680 20.165 1.00 7.11 85 TYR A C 1
ATOM 725 O O . TYR A 1 86 ? 16.491 2.751 20.951 1.00 7.15 85 TYR A O 1
ATOM 734 N N . VAL A 1 87 ? 16.368 3.532 18.841 1.00 6.66 86 VAL A N 1
ATOM 735 C CA . VAL A 1 87 ? 16.854 2.241 18.278 1.00 6.15 86 VAL A CA 1
ATOM 736 C C . VAL A 1 87 ? 18.340 2.089 18.523 1.00 6.40 86 VAL A C 1
ATOM 737 O O . VAL A 1 87 ? 19.149 2.906 18.074 1.00 7.48 86 VAL A O 1
ATOM 741 N N . GLU A 1 88 ? 18.696 1.019 19.211 1.00 6.31 87 GLU A N 1
ATOM 742 C CA . GLU A 1 88 ? 20.071 0.775 19.582 1.00 6.53 87 GLU A CA 1
ATOM 743 C C . GLU A 1 88 ? 20.728 -0.404 18.873 1.00 6.73 87 GLU A C 1
ATOM 744 O O . GLU A 1 88 ? 21.957 -0.430 18.768 1.00 6.90 87 GLU A O 1
ATOM 750 N N . LYS A 1 89 ? 19.935 -1.393 18.450 1.00 6.39 88 LYS A N 1
ATOM 751 C CA . LYS A 1 89 ? 20.428 -2.639 17.869 1.00 6.37 88 LYS A CA 1
ATOM 752 C C . LYS A 1 89 ? 19.644 -2.936 16.605 1.00 6.57 88 LYS A C 1
ATOM 753 O O . LYS A 1 89 ? 18.406 -2.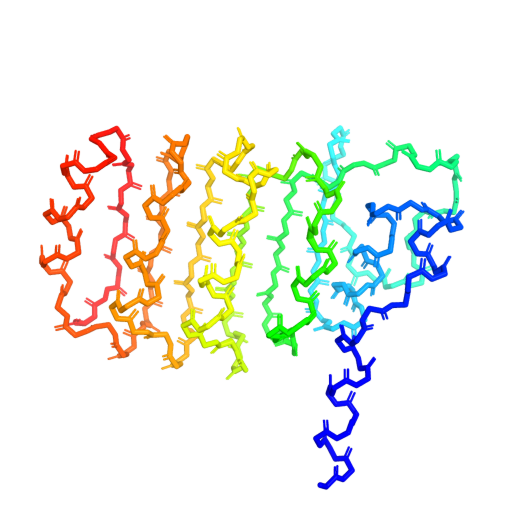943 16.628 1.00 6.63 88 LYS A O 1
ATOM 759 N N . ILE A 1 90 ? 20.371 -3.227 15.503 1.00 6.36 89 ILE A N 1
ATOM 760 C CA . ILE A 1 90 ? 19.741 -3.700 14.276 1.00 6.21 89 ILE A CA 1
ATOM 761 C C . ILE A 1 90 ? 20.507 -4.892 13.763 1.00 6.24 89 ILE A C 1
ATOM 762 O O . ILE A 1 90 ? 21.725 -4.852 13.593 1.00 7.41 89 ILE A O 1
ATOM 767 N N A ARG A 1 91 ? 19.781 -5.974 13.472 0.50 6.45 90 ARG A N 1
ATOM 768 N N B ARG A 1 91 ? 19.774 -5.977 13.482 0.50 6.33 90 ARG A N 1
ATOM 769 C CA A ARG A 1 91 ? 20.330 -7.152 12.795 0.50 6.32 90 ARG A CA 1
ATOM 770 C CA B ARG A 1 91 ? 20.298 -7.171 12.793 0.50 6.06 90 ARG A CA 1
ATOM 771 C C A ARG A 1 91 ? 19.575 -7.301 11.471 0.50 6.02 90 ARG A C 1
ATOM 772 C C B ARG A 1 91 ? 19.564 -7.291 11.462 0.50 5.88 90 ARG A C 1
ATOM 773 O O A ARG A 1 91 ? 18.332 -7.316 11.460 0.50 6.38 90 ARG A O 1
ATOM 774 O O B ARG A 1 91 ? 18.321 -7.282 11.439 0.50 6.30 90 ARG A O 1
ATOM 789 N N . LEU A 1 92 ? 20.336 -7.413 10.408 1.00 6.08 91 LEU A N 1
ATOM 790 C CA . LEU A 1 92 ? 19.823 -7.672 9.034 1.00 6.31 91 LEU A CA 1
ATOM 791 C C . LEU A 1 92 ? 20.463 -9.016 8.627 1.00 6.67 91 LEU A C 1
ATOM 792 O O . LEU A 1 92 ? 21.697 -9.073 8.463 1.00 7.84 91 LEU A O 1
ATOM 797 N N . CYS A 1 93 ? 19.667 -10.053 8.501 1.00 6.86 92 CYS A N 1
ATOM 798 C CA . CYS A 1 93 ? 20.180 -11.398 8.216 1.00 7.37 92 CYS A CA 1
ATOM 799 C C . CYS A 1 93 ? 19.323 -12.007 7.130 1.00 7.50 92 CYS A C 1
ATOM 800 O O . CYS A 1 93 ? 18.100 -12.102 7.265 1.00 7.58 92 CYS A O 1
ATOM 803 N N . LYS A 1 94 ? 19.958 -12.429 6.029 1.00 7.91 93 LYS A N 1
ATOM 804 C CA . LYS A 1 94 ? 19.210 -13.085 4.938 1.00 8.87 93 LYS A CA 1
ATOM 805 C C . LYS A 1 94 ? 18.051 -12.157 4.509 1.00 8.47 93 LYS A C 1
ATOM 806 O O . LYS A 1 94 ? 16.908 -12.569 4.302 1.00 10.52 93 LYS A O 1
ATOM 812 N N . CYS A 1 95 ? 18.406 -10.859 4.348 1.00 8.59 94 CYS A N 1
ATOM 813 C CA . CYS A 1 95 ? 17.484 -9.836 3.791 1.00 9.01 94 CYS A CA 1
ATOM 814 C C . CYS A 1 95 ? 17.886 -9.682 2.341 1.00 8.94 94 CYS A C 1
ATOM 815 O O . CYS A 1 95 ? 18.807 -8.945 1.987 1.00 10.21 94 CYS A O 1
ATOM 818 N N . HIS A 1 96 ? 17.251 -10.468 1.463 1.00 8.76 95 HIS A N 1
ATOM 819 C CA . HIS A 1 96 ? 17.727 -10.607 0.082 1.00 9.72 95 HIS A CA 1
ATOM 820 C C . HIS A 1 96 ? 17.511 -9.384 -0.754 1.00 9.40 95 HIS A C 1
ATOM 821 O O . HIS A 1 96 ? 18.122 -9.272 -1.832 1.00 12.07 95 HIS A O 1
ATOM 828 N N . TYR A 1 97 ? 16.673 -8.449 -0.329 1.00 8.09 96 TYR A N 1
ATOM 829 C CA . TYR A 1 97 ? 16.378 -7.252 -1.107 1.00 9.02 96 TYR A CA 1
ATOM 830 C C . TYR A 1 97 ? 17.186 -6.071 -0.667 1.00 8.71 96 TYR A C 1
ATOM 831 O O . TYR A 1 97 ? 17.147 -5.044 -1.382 1.00 11.60 96 TYR A O 1
ATOM 840 N N . ILE A 1 98 ? 17.857 -6.112 0.477 1.00 8.18 97 ILE A N 1
ATOM 841 C CA A ILE A 1 98 ? 18.706 -5.000 1.002 0.50 8.79 97 ILE A CA 1
ATOM 842 C CA B ILE A 1 98 ? 18.559 -4.864 0.826 0.50 9.13 97 ILE A CA 1
ATOM 843 C C . ILE A 1 98 ? 19.804 -4.730 -0.012 1.00 8.60 97 ILE A C 1
ATOM 844 O O . ILE A 1 98 ? 20.373 -5.699 -0.586 1.00 10.20 97 ILE A O 1
ATOM 853 N N . GLU A 1 99 ? 20.176 -3.495 -0.167 1.00 8.11 98 GLU A N 1
ATOM 854 C CA . GLU A 1 99 ? 21.316 -3.096 -0.993 1.00 8.54 98 GLU A CA 1
ATOM 855 C C . GLU A 1 99 ? 22.081 -1.951 -0.263 1.00 7.76 98 GLU A C 1
ATOM 856 O O . GLU A 1 99 ? 21.640 -1.422 0.769 1.00 7.90 98 GLU A O 1
ATOM 862 N N . ASP A 1 100 ? 23.156 -1.539 -0.892 1.00 7.61 99 ASP A N 1
ATOM 863 C CA . ASP A 1 100 ? 23.938 -0.414 -0.375 1.00 7.93 99 ASP A CA 1
ATOM 864 C C . ASP A 1 100 ? 23.067 0.823 -0.142 1.00 8.08 99 ASP A C 1
ATOM 865 O O . ASP A 1 100 ? 23.278 1.545 0.833 1.00 8.63 99 ASP A O 1
ATOM 870 N N . GLY A 1 101 ? 22.122 1.059 -1.056 1.00 8.45 100 GLY A N 1
ATOM 871 C CA . GLY A 1 101 ? 21.299 2.254 -0.900 1.00 9.40 100 GLY A CA 1
ATOM 872 C C . GLY A 1 101 ? 20.448 2.215 0.390 1.00 8.85 100 GLY A C 1
ATOM 873 O O . GLY A 1 101 ? 20.164 3.280 0.957 1.00 9.86 100 GLY A O 1
ATOM 874 N N . CYS A 1 102 ? 20.076 1.035 0.854 1.00 8.47 101 CYS A N 1
ATOM 875 C CA . CYS A 1 102 ? 19.322 0.880 2.100 1.00 8.92 101 CYS A CA 1
ATOM 876 C C . CYS A 1 102 ? 20.208 1.320 3.280 1.00 8.93 101 CYS A C 1
ATOM 877 O O . CYS A 1 102 ? 19.779 2.042 4.193 1.00 9.44 101 CYS A O 1
ATOM 880 N N . LEU A 1 103 ? 21.469 0.840 3.268 1.00 8.36 102 LEU A N 1
ATOM 881 C CA . LEU A 1 103 ? 22.427 1.168 4.332 1.00 8.18 102 LEU A CA 1
ATOM 882 C C . LEU A 1 103 ? 22.764 2.663 4.312 1.00 8.36 102 LEU A C 1
ATOM 883 O O . LEU A 1 103 ? 22.883 3.313 5.352 1.00 8.76 102 LEU A O 1
ATOM 888 N N . GLU A 1 104 ? 22.893 3.247 3.096 1.00 8.47 103 GLU A N 1
ATOM 889 C CA . GLU A 1 104 ? 23.111 4.674 2.930 1.00 8.94 103 GLU A CA 1
ATOM 890 C C . GLU A 1 104 ? 21.919 5.429 3.539 1.00 8.92 103 GLU A C 1
ATOM 891 O O . GLU A 1 104 ? 22.125 6.403 4.324 1.00 9.52 103 GLU A O 1
ATOM 897 N N . ARG A 1 105 ? 20.690 5.069 3.185 1.00 9.57 104 ARG A N 1
ATOM 898 C CA . ARG A 1 105 ? 19.524 5.734 3.713 1.00 10.49 104 ARG A CA 1
ATOM 899 C C . ARG A 1 105 ? 19.493 5.712 5.248 1.00 10.01 104 ARG A C 1
ATOM 900 O O . ARG A 1 105 ? 19.242 6.710 5.926 1.00 10.87 104 ARG A O 1
ATOM 908 N N . LEU A 1 106 ? 19.776 4.525 5.798 1.00 9.60 105 LEU A N 1
ATOM 909 C CA . LEU A 1 106 ? 19.836 4.392 7.296 1.00 9.71 105 LEU A CA 1
ATOM 910 C C . LEU A 1 106 ? 20.901 5.313 7.886 1.00 8.61 105 LEU A C 1
ATOM 911 O O . LEU A 1 106 ? 20.696 5.971 8.920 1.00 9.44 105 LEU A O 1
ATOM 916 N N . SER A 1 107 ? 22.078 5.323 7.262 1.00 8.97 106 SER A N 1
ATOM 917 C CA . SER A 1 107 ? 23.247 6.043 7.819 1.00 9.00 106 SER A CA 1
ATOM 918 C C . SER A 1 107 ? 22.979 7.530 7.896 1.00 8.97 106 SER A C 1
ATOM 919 O O . SER A 1 107 ? 23.650 8.215 8.692 1.00 9.90 106 SER A O 1
ATOM 922 N N . GLN A 1 108 ? 22.108 8.058 7.041 1.00 8.88 107 GLN A N 1
ATOM 923 C CA . GLN A 1 108 ? 21.796 9.488 6.964 1.00 9.29 107 GLN A CA 1
ATOM 924 C C . GLN A 1 108 ? 20.730 9.976 7.911 1.00 8.96 107 GLN A C 1
ATOM 925 O O . GLN A 1 108 ? 20.449 11.167 7.992 1.00 10.01 107 GLN A O 1
ATOM 931 N N . LEU A 1 109 ? 20.102 9.033 8.655 1.00 8.56 108 LEU A N 1
ATOM 932 C CA . LEU A 1 109 ? 19.054 9.412 9.600 1.00 8.11 108 LEU A CA 1
ATOM 933 C C . LEU A 1 109 ? 19.746 9.852 10.894 1.00 7.60 108 LEU A C 1
ATOM 934 O O . LEU A 1 109 ? 20.329 9.019 11.614 1.00 7.26 108 LEU A O 1
ATOM 939 N N . GLU A 1 110 ? 19.687 11.158 11.207 1.00 7.70 109 GLU A N 1
ATOM 940 C CA . GLU A 1 110 ? 20.382 11.667 12.396 1.00 7.04 109 GLU A CA 1
ATOM 941 C C . GLU A 1 110 ? 19.883 11.013 13.663 1.00 7.17 109 GLU A C 1
ATOM 942 O O . GLU A 1 110 ? 20.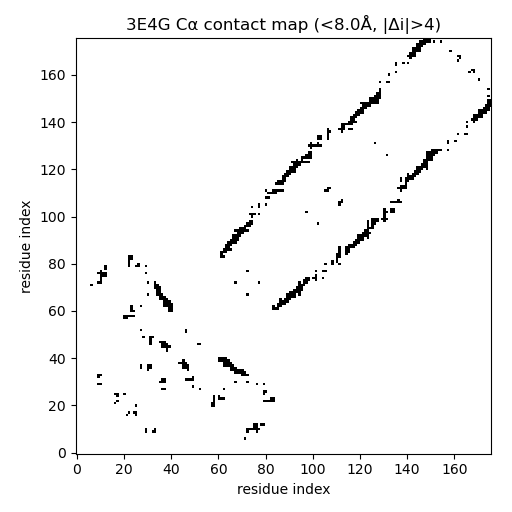641 10.858 14.621 1.00 7.67 109 GLU A O 1
ATOM 948 N N . ASN A 1 111 ? 18.589 10.696 13.704 1.00 7.26 110 ASN A N 1
ATOM 949 C CA . ASN A 1 111 ? 18.009 10.020 14.852 1.00 7.61 110 ASN A CA 1
ATOM 950 C C . ASN A 1 111 ? 18.706 8.689 15.108 1.00 7.48 110 ASN A C 1
ATOM 951 O O . ASN A 1 111 ? 18.924 8.297 16.277 1.00 8.78 110 ASN A O 1
ATOM 956 N N . LEU A 1 112 ? 19.017 7.931 14.054 1.00 7.18 111 LEU A N 1
ATOM 957 C CA . LEU A 1 112 ? 19.751 6.656 14.209 1.00 6.97 111 LEU A CA 1
ATOM 958 C C . LEU A 1 112 ? 21.194 6.903 14.517 1.00 6.78 111 LEU A C 1
ATOM 959 O O . LEU A 1 112 ? 21.826 6.158 15.292 1.00 7.67 111 LEU A O 1
ATOM 964 N N . GLN A 1 113 ? 21.815 7.935 13.902 1.00 6.81 112 GLN A N 1
ATOM 965 C CA . GLN A 1 113 ? 23.226 8.238 14.245 1.00 7.13 112 GLN A CA 1
ATOM 966 C C . GLN A 1 113 ? 23.365 8.456 15.760 1.00 7.36 112 GLN A C 1
ATOM 967 O O . GLN A 1 113 ? 24.342 8.055 16.376 1.00 7.95 112 GLN A O 1
ATOM 973 N N . LYS A 1 114 ? 22.366 9.135 16.356 1.00 7.26 113 LYS A N 1
ATOM 974 C CA . LYS A 1 114 ? 22.431 9.437 17.798 1.00 8.13 113 LYS A CA 1
ATOM 975 C C . LYS A 1 114 ? 22.280 8.237 18.666 1.00 8.64 113 LYS A C 1
ATOM 976 O O . LYS A 1 114 ? 22.899 8.173 19.740 1.00 12.59 113 LYS A O 1
ATOM 982 N N . SER A 1 115 ? 21.455 7.265 18.276 1.00 7.73 114 SER A N 1
ATOM 983 C CA . SER A 1 115 ? 21.084 6.165 19.191 1.00 7.93 114 SER A CA 1
ATOM 984 C C . SER A 1 115 ? 21.803 4.855 18.910 1.00 7.82 114 SER A C 1
ATOM 985 O O . SER A 1 115 ? 21.902 4.020 19.833 1.00 8.13 114 SER A O 1
ATOM 988 N N . MET A 1 116 ? 22.267 4.598 17.685 1.00 7.21 115 MET A N 1
ATOM 989 C CA . MET A 1 116 ? 22.717 3.259 17.325 1.00 7.16 115 MET A CA 1
ATOM 990 C C . MET A 1 116 ? 23.984 2.862 18.037 1.00 7.64 115 MET A C 1
ATOM 991 O O . MET A 1 116 ? 25.007 3.570 18.012 1.00 8.13 115 MET A O 1
ATOM 996 N N . LEU A 1 117 ? 23.939 1.660 18.599 1.00 7.05 116 LEU A N 1
ATOM 997 C CA . LEU A 1 117 ? 25.062 1.048 19.332 1.00 7.18 116 LEU A CA 1
ATOM 998 C C . LEU A 1 117 ? 25.612 -0.226 18.677 1.00 7.76 116 LEU A C 1
ATOM 999 O O . LEU A 1 117 ? 26.797 -0.505 18.820 1.00 8.31 116 LEU A O 1
ATOM 1004 N N . GLU A 1 118 ? 24.734 -1.014 18.057 1.00 7.20 117 GLU A N 1
ATOM 1005 C CA A GLU A 1 118 ? 25.114 -2.355 17.607 0.50 7.31 117 GLU A CA 1
ATOM 1006 C CA B GLU A 1 118 ? 25.160 -2.330 17.571 0.50 7.13 117 GLU A CA 1
ATOM 1007 C C . GLU A 1 118 ? 24.432 -2.636 16.260 1.00 6.75 117 GLU A C 1
ATOM 1008 O O . GLU A 1 118 ? 23.219 -2.443 16.137 1.00 7.54 117 GLU A O 1
ATOM 1019 N N A MET A 1 119 ? 25.209 -3.142 15.311 0.50 6.82 118 MET A N 1
ATOM 1020 N N B MET A 1 119 ? 25.213 -3.153 15.302 0.50 7.20 118 MET A N 1
ATOM 1021 C CA A MET A 1 119 ? 24.578 -3.617 14.071 0.50 6.49 118 MET A CA 1
ATOM 1022 C CA B MET A 1 119 ? 24.683 -3.482 13.949 0.50 7.15 118 MET A CA 1
ATOM 1023 C C A MET A 1 119 ? 25.248 -4.876 13.605 0.50 6.69 118 MET A C 1
ATOM 1024 C C B MET A 1 119 ? 25.275 -4.834 13.553 0.50 6.94 118 MET A C 1
ATOM 1025 O O A MET A 1 119 ? 26.436 -5.106 13.818 0.50 7.11 118 MET A O 1
ATOM 1026 O O B MET A 1 119 ? 26.467 -5.094 13.741 0.50 7.46 118 MET A O 1
ATOM 1035 N N . GLU A 1 120 ? 24.421 -5.687 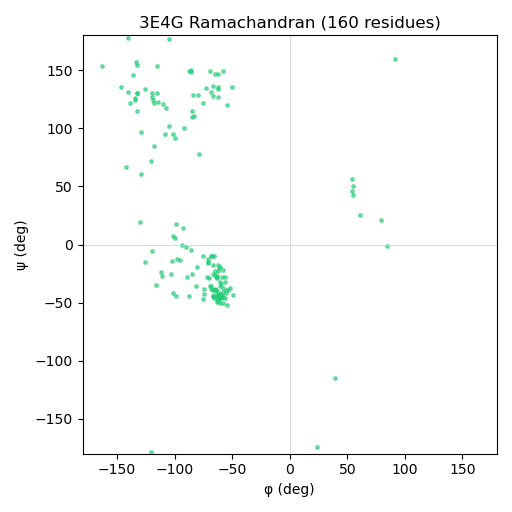12.960 1.00 6.69 119 GLU A N 1
ATOM 1036 C CA . GLU A 1 120 ? 24.857 -7.008 12.462 1.00 6.44 119 GLU A CA 1
ATOM 1037 C C . GLU A 1 120 ? 24.286 -7.136 11.030 1.00 6.45 119 GLU A C 1
ATOM 1038 O O . GLU A 1 120 ? 23.084 -6.892 10.854 1.00 7.04 119 GLU A O 1
ATOM 1044 N N . ILE A 1 121 ? 25.131 -7.510 10.096 1.00 6.50 120 ILE A N 1
ATOM 1045 C CA . ILE A 1 121 ? 24.700 -7.685 8.683 1.00 6.52 120 ILE A CA 1
ATOM 1046 C C . ILE A 1 121 ? 25.259 -9.014 8.231 1.00 6.86 120 ILE A C 1
ATOM 1047 O O . ILE A 1 121 ? 26.492 -9.182 8.170 1.00 7.27 120 ILE A O 1
ATOM 1052 N N . ILE A 1 122 ? 24.361 -9.943 7.952 1.00 6.94 121 ILE A N 1
ATOM 1053 C CA . ILE A 1 122 ? 24.720 -11.371 7.765 1.00 7.24 121 ILE A CA 1
ATOM 1054 C C . ILE A 1 122 ? 24.001 -11.861 6.533 1.00 7.41 121 ILE A C 1
ATOM 1055 O O . ILE A 1 122 ? 22.770 -11.815 6.451 1.00 7.69 121 ILE A O 1
ATOM 1060 N N . SER A 1 123 ? 24.759 -12.430 5.581 1.00 7.90 122 SER A N 1
ATOM 1061 C CA . SER A 1 123 ? 24.113 -13.147 4.453 1.00 8.22 122 SER A CA 1
ATOM 1062 C C . SER A 1 123 ? 23.104 -12.268 3.726 1.00 8.06 122 SER A C 1
ATOM 1063 O O . SER A 1 123 ? 22.027 -12.718 3.342 1.00 9.40 122 SER A O 1
ATOM 1066 N N . CYS A 1 124 ? 23.476 -11.004 3.497 1.00 7.98 123 CYS A N 1
ATOM 1067 C CA . CYS A 1 124 ? 22.695 -10.074 2.639 1.00 8.38 123 CYS A CA 1
ATOM 1068 C C . CYS A 1 124 ? 23.515 -9.902 1.388 1.00 9.01 123 CYS A C 1
ATOM 1069 O O . CYS A 1 124 ? 24.488 -9.120 1.361 1.00 10.12 123 CYS A O 1
ATOM 1072 N N . GLY A 1 125 ? 23.220 -10.691 0.364 1.00 8.55 124 GLY A N 1
ATOM 1073 C CA . GLY A 1 125 ? 24.155 -10.891 -0.748 1.00 9.96 124 GLY A CA 1
ATOM 1074 C C . GLY A 1 125 ? 24.446 -9.695 -1.560 1.00 8.64 124 GLY A C 1
ATOM 1075 O O . GLY A 1 125 ? 25.474 -9.678 -2.236 1.00 11.04 124 GLY A O 1
ATOM 1076 N N . ASN A 1 126 ? 23.583 -8.657 -1.597 1.00 7.57 125 ASN A N 1
ATOM 1077 C CA . ASN A 1 126 ? 23.896 -7.495 -2.418 1.00 7.53 125 ASN A CA 1
ATOM 1078 C C . ASN A 1 126 ? 24.867 -6.527 -1.785 1.00 7.94 125 ASN A C 1
ATOM 1079 O O . ASN A 1 126 ? 25.424 -5.652 -2.477 1.00 8.73 125 ASN A O 1
ATOM 1084 N N . VAL A 1 127 ? 25.056 -6.569 -0.447 1.00 7.75 126 VAL A N 1
ATOM 1085 C CA . VAL A 1 127 ? 25.807 -5.508 0.218 1.00 7.60 126 VAL A CA 1
ATOM 1086 C C . VAL A 1 127 ? 27.252 -5.536 -0.217 1.00 8.22 126 VAL A C 1
ATOM 1087 O O . VAL A 1 127 ? 27.897 -6.568 -0.297 1.00 9.16 126 VAL A O 1
ATOM 1091 N N . THR A 1 128 ? 27.774 -4.340 -0.485 1.00 8.82 127 THR A N 1
ATOM 1092 C CA . THR A 1 128 ? 29.188 -4.223 -0.861 1.00 9.61 127 THR A CA 1
ATOM 1093 C C . THR A 1 128 ? 29.907 -3.336 0.107 1.00 9.23 127 THR A C 1
ATOM 1094 O O . THR A 1 128 ? 29.362 -2.736 1.059 1.00 9.16 127 THR A O 1
ATOM 1098 N N . ASP A 1 129 ? 31.213 -3.153 -0.180 1.00 10.49 128 ASP A N 1
ATOM 1099 C CA . ASP A 1 129 ? 32.037 -2.275 0.614 1.00 11.53 128 ASP A CA 1
ATOM 1100 C C . ASP A 1 129 ? 31.411 -0.896 0.756 1.00 10.54 128 ASP A C 1
ATOM 1101 O O . ASP A 1 129 ? 31.566 -0.242 1.807 1.00 11.43 128 ASP A O 1
ATOM 1106 N N . LYS A 1 130 ? 30.773 -0.384 -0.279 1.00 11.22 129 LYS A N 1
ATOM 1107 C CA . LYS A 1 130 ? 30.169 0.965 -0.219 1.00 11.48 129 LYS A CA 1
ATOM 1108 C C . LYS A 1 130 ? 29.106 1.092 0.847 1.00 10.63 129 LYS A C 1
ATOM 1109 O O . LYS A 1 130 ? 29.024 2.087 1.582 1.00 11.38 129 LYS A O 1
ATOM 1115 N N . GLY A 1 131 ? 28.231 0.101 0.946 1.00 9.64 130 GLY A N 1
ATOM 1116 C CA . GLY A 1 131 ? 27.196 0.150 1.949 1.00 9.09 130 GLY A CA 1
ATOM 1117 C C . GLY A 1 131 ? 27.760 0.066 3.363 1.00 8.23 130 GLY A C 1
ATOM 1118 O O . GLY A 1 131 ? 27.274 0.713 4.281 1.00 9.45 130 GLY A O 1
ATOM 1119 N N . ILE A 1 132 ? 28.772 -0.778 3.518 1.00 8.84 131 ILE A N 1
ATOM 1120 C CA . ILE A 1 132 ? 29.399 -0.901 4.853 1.00 9.01 131 ILE A CA 1
ATOM 1121 C C . ILE A 1 132 ? 30.031 0.394 5.258 1.00 9.12 131 ILE A C 1
ATOM 1122 O O . ILE A 1 132 ? 29.909 0.847 6.409 1.00 10.12 131 ILE A O 1
ATOM 1127 N N . ILE A 1 133 ? 30.789 1.028 4.371 1.00 10.61 132 ILE A N 1
ATOM 1128 C CA . ILE A 1 133 ? 31.526 2.206 4.751 1.00 12.33 132 ILE A CA 1
ATOM 1129 C C . ILE A 1 133 ? 30.554 3.363 5.144 1.00 11.20 132 ILE A C 1
ATOM 1130 O O . ILE A 1 133 ? 30.899 4.126 6.023 1.00 12.81 132 ILE A O 1
ATOM 1135 N N . ALA A 1 134 ? 29.344 3.376 4.580 1.00 10.38 133 ALA A N 1
ATOM 1136 C CA . ALA A 1 134 ? 28.355 4.334 4.961 1.00 11.63 133 ALA A CA 1
ATOM 1137 C C . ALA A 1 134 ? 28.021 4.328 6.494 1.00 9.86 133 ALA A C 1
ATOM 1138 O O . ALA A 1 134 ? 27.620 5.330 7.076 1.00 10.85 133 ALA A O 1
ATOM 1140 N N . LEU A 1 135 ? 28.197 3.150 7.103 1.00 8.80 134 LEU A N 1
ATOM 1141 C CA . LEU A 1 135 ? 27.886 2.996 8.541 1.00 8.96 134 LEU A CA 1
ATOM 1142 C C . LEU A 1 135 ? 28.779 3.802 9.447 1.00 9.03 134 LEU A C 1
ATOM 1143 O O . LEU A 1 135 ? 28.483 3.910 10.656 1.00 9.30 134 LEU A O 1
ATOM 1148 N N . HIS A 1 136 ? 29.852 4.382 8.901 1.00 9.96 135 HIS A N 1
ATOM 1149 C CA . HIS A 1 136 ? 30.711 5.244 9.753 1.00 10.98 135 HIS A CA 1
ATOM 1150 C C . HIS A 1 136 ? 29.930 6.439 10.318 1.00 9.95 135 HIS A C 1
ATOM 1151 O O . HIS A 1 136 ? 30.346 6.988 11.360 1.00 12.27 135 HIS A O 1
ATOM 1158 N N . HIS A 1 137 ? 28.807 6.801 9.739 1.00 9.31 136 HIS A N 1
ATOM 1159 C CA . HIS A 1 137 ? 28.009 7.911 10.308 1.00 9.76 136 HIS A CA 1
ATOM 1160 C C . HIS A 1 137 ? 27.356 7.513 11.620 1.00 8.58 136 HIS A C 1
ATOM 1161 O O . HIS A 1 137 ? 26.870 8.416 12.341 1.00 8.97 136 HIS A O 1
ATOM 1168 N N . PHE A 1 138 ? 27.280 6.230 11.964 1.00 8.07 137 PHE A N 1
ATOM 1169 C CA . PHE A 1 138 ? 26.789 5.774 13.275 1.00 7.90 137 PHE A CA 1
ATOM 1170 C C . PHE A 1 138 ? 27.898 5.957 14.271 1.00 8.22 137 PHE A C 1
ATOM 1171 O O . PHE A 1 138 ? 28.627 5.050 14.662 1.00 8.27 137 PHE A O 1
ATOM 1179 N N . ARG A 1 139 ? 28.048 7.244 14.693 1.00 8.16 138 ARG A N 1
ATOM 1180 C CA . ARG A 1 139 ? 29.233 7.682 15.443 1.00 9.33 138 ARG A CA 1
ATOM 1181 C C . ARG A 1 139 ? 29.330 7.077 16.797 1.00 9.52 138 ARG A C 1
ATOM 1182 O O . ARG A 1 139 ? 30.388 7.138 17.430 1.00 12.16 138 ARG A O 1
ATOM 1190 N N . ASN A 1 140 ? 28.220 6.525 17.348 1.00 8.66 139 ASN A N 1
ATOM 1191 C CA . ASN A 1 140 ? 28.177 5.896 18.661 1.00 8.62 139 ASN A CA 1
ATOM 1192 C C . ASN A 1 140 ? 28.254 4.393 18.602 1.00 8.67 139 ASN A C 1
ATOM 1193 O O . ASN A 1 140 ? 28.138 3.708 19.639 1.00 9.40 139 ASN A O 1
ATOM 1198 N N . LEU A 1 141 ? 28.470 3.820 17.396 1.00 8.18 140 LEU A N 1
ATOM 1199 C CA . LEU A 1 141 ? 28.485 2.362 17.268 1.00 8.16 140 LEU A CA 1
ATOM 1200 C C . LEU A 1 141 ? 29.601 1.760 18.081 1.00 9.25 140 LEU A C 1
ATOM 1201 O O . LEU A 1 141 ? 30.761 2.188 18.000 1.00 11.17 140 LEU A O 1
ATOM 1206 N N . LYS A 1 142 ? 29.254 0.698 18.813 1.00 8.84 141 LYS A N 1
ATOM 1207 C CA . LYS A 1 142 ? 30.217 -0.064 19.622 1.00 10.16 141 LYS A CA 1
ATOM 1208 C C . LYS A 1 142 ? 30.454 -1.452 19.094 1.00 10.54 141 LYS A C 1
ATOM 1209 O O . LYS A 1 142 ? 31.491 -2.059 19.472 1.00 12.34 141 LYS A O 1
ATOM 1215 N N . TYR A 1 143 ? 29.547 -2.017 18.345 1.00 9.39 142 TYR A N 1
ATOM 1216 C CA . TYR A 1 143 ? 29.679 -3.399 17.843 1.00 9.51 142 TYR A CA 1
ATOM 1217 C C . TYR A 1 143 ? 29.168 -3.444 16.409 1.00 8.62 142 TYR A C 1
ATOM 1218 O O . TYR A 1 143 ? 28.030 -2.977 16.167 1.00 8.22 142 TYR A O 1
ATOM 1227 N N . LEU A 1 144 ? 29.948 -4.033 15.531 1.00 8.54 143 LEU A N 1
ATOM 1228 C CA . LEU A 1 144 ? 29.528 -4.247 14.122 1.00 7.98 143 LEU A CA 1
ATOM 1229 C C . LEU A 1 144 ? 29.998 -5.643 13.767 1.00 8.58 143 LEU A C 1
ATOM 1230 O O . LEU A 1 144 ? 31.205 -5.908 13.789 1.00 10.03 143 LEU A O 1
ATOM 1235 N N . PHE A 1 145 ? 29.062 -6.476 13.389 1.00 7.46 144 PHE A N 1
ATOM 1236 C CA . PHE A 1 145 ? 29.332 -7.868 12.996 1.00 7.55 144 PHE A CA 1
ATOM 1237 C C . PHE A 1 145 ? 28.901 -8.010 11.534 1.00 7.79 144 PHE A C 1
ATOM 1238 O O . PHE A 1 145 ? 27.730 -7.768 11.203 1.00 7.86 144 PHE A O 1
ATOM 1246 N N . LEU A 1 146 ? 29.849 -8.405 10.696 1.00 7.83 145 LEU A N 1
ATOM 1247 C CA . LEU A 1 146 ? 29.618 -8.624 9.243 1.00 8.05 145 LEU A CA 1
ATOM 1248 C C . LEU A 1 146 ? 29.923 -10.080 8.935 1.00 8.20 145 LEU A C 1
ATOM 1249 O O . LEU A 1 146 ? 31.021 -10.545 9.284 1.00 9.35 145 LEU A O 1
ATOM 1254 N N . SER A 1 147 ? 29.030 -10.766 8.253 1.00 7.67 146 SER A N 1
ATOM 1255 C CA . SER A 1 147 ? 29.221 -12.175 7.994 1.00 7.84 146 SER A CA 1
ATOM 1256 C C . SER A 1 147 ? 28.629 -12.556 6.634 1.00 8.04 146 SER A C 1
ATOM 1257 O O . SER A 1 147 ? 27.491 -12.164 6.318 1.00 7.99 146 SER A O 1
ATOM 1260 N N . ASP A 1 148 ? 29.368 -13.344 5.846 1.00 8.73 147 ASP A N 1
ATOM 1261 C CA . ASP A 1 148 ? 28.815 -13.946 4.613 1.00 9.02 147 ASP A CA 1
ATOM 1262 C C . ASP A 1 148 ? 28.228 -12.821 3.726 1.00 8.74 147 ASP A C 1
ATOM 1263 O O . ASP A 1 148 ? 27.076 -12.868 3.308 1.00 9.21 147 ASP A O 1
ATOM 1268 N N . LEU A 1 149 ? 29.074 -11.850 3.400 1.00 8.63 148 LEU A N 1
ATOM 1269 C CA . LEU A 1 149 ? 28.734 -10.714 2.499 1.00 8.63 148 LEU A CA 1
ATOM 1270 C C . LEU A 1 149 ? 29.654 -10.843 1.338 1.00 9.35 148 LEU A C 1
ATOM 1271 O O . LEU A 1 149 ? 30.705 -10.203 1.289 1.00 10.09 148 LEU A O 1
ATOM 1276 N N . PRO A 1 150 ? 29.297 -11.679 0.313 1.00 10.33 149 PRO A N 1
ATOM 1277 C CA . PRO A 1 150 ? 30.247 -11.914 -0.760 1.00 11.84 149 PRO A CA 1
ATOM 1278 C C . PRO A 1 150 ? 30.589 -10.691 -1.526 1.00 10.58 149 PRO A C 1
ATOM 1279 O O . PRO A 1 150 ? 31.645 -10.661 -2.178 1.00 12.84 149 PRO A O 1
ATOM 1283 N N . GLY A 1 151 ? 29.742 -9.658 -1.533 1.00 10.69 150 GLY A N 1
ATOM 1284 C CA . GLY A 1 151 ? 29.963 -8.402 -2.211 1.00 11.33 150 GLY A CA 1
ATOM 1285 C C . GLY A 1 151 ? 30.933 -7.517 -1.531 1.00 10.96 150 GLY A C 1
ATOM 1286 O O . GLY A 1 151 ? 31.310 -6.463 -2.075 1.00 11.77 150 GLY A O 1
ATOM 1287 N N . VAL A 1 152 ? 31.376 -7.819 -0.287 1.00 10.73 151 VAL A N 1
ATOM 1288 C CA . VAL A 1 152 ? 32.325 -7.026 0.406 1.00 11.76 151 VAL A CA 1
ATOM 1289 C C . VAL A 1 152 ? 33.703 -7.629 0.070 1.00 13.66 151 VAL A C 1
ATOM 1290 O O . VAL A 1 152 ? 34.108 -8.696 0.555 1.00 15.60 151 VAL A O 1
ATOM 1294 N N . LYS A 1 153 ? 34.389 -6.976 -0.866 1.00 14.37 152 LYS A N 1
ATOM 1295 C CA . LYS A 1 153 ? 35.605 -7.549 -1.491 1.00 16.18 152 LYS A CA 1
ATOM 1296 C C . LYS A 1 153 ? 36.886 -7.115 -0.876 1.00 18.60 152 LYS A C 1
ATOM 1297 O O . LYS A 1 153 ? 37.932 -7.684 -1.168 1.00 21.43 152 LYS A O 1
ATOM 1303 N N . GLU A 1 154 ? 36.872 -6.092 -0.048 1.00 18.26 153 GLU A N 1
ATOM 1304 C CA . GLU A 1 154 ? 38.110 -5.507 0.466 1.00 21.25 153 GLU A CA 1
ATOM 1305 C C . GLU A 1 154 ? 38.042 -5.388 1.991 1.00 20.01 153 GLU A C 1
ATOM 1306 O O . GLU A 1 154 ? 38.102 -4.289 2.553 1.00 20.33 153 GLU A O 1
ATOM 1312 N N . LYS A 1 155 ? 37.895 -6.485 2.677 1.00 21.04 154 LYS A N 1
ATOM 1313 C CA . LYS A 1 155 ? 37.662 -6.441 4.151 1.00 20.84 154 LYS A CA 1
ATOM 1314 C C . LYS A 1 155 ? 38.798 -5.729 4.921 1.00 21.21 154 LYS A C 1
ATOM 1315 O O . LYS A 1 155 ? 38.565 -5.105 5.947 1.00 23.04 154 LYS A O 1
ATOM 1321 N N . GLU A 1 156 ? 40.015 -5.733 4.435 1.00 21.72 155 GLU A N 1
ATOM 1322 C CA A GLU A 1 156 ? 41.133 -5.099 5.125 0.50 21.54 155 GLU A CA 1
ATOM 1323 C CA B GLU A 1 156 ? 41.098 -5.115 5.226 0.50 21.59 155 GLU A CA 1
ATOM 1324 C C . GLU A 1 156 ? 41.015 -3.592 5.101 1.00 22.06 155 GLU A C 1
ATOM 1325 O O . GLU A 1 156 ? 41.314 -2.870 6.076 1.00 23.05 155 GLU A O 1
ATOM 1336 N N . LYS A 1 157 ? 40.544 -3.092 3.985 1.00 21.82 156 LYS A N 1
ATOM 1337 C CA . LYS A 1 157 ? 40.257 -1.674 3.825 1.00 23.09 156 LYS A CA 1
ATOM 1338 C C . LYS A 1 157 ? 39.152 -1.282 4.760 1.00 23.62 156 LYS A C 1
ATOM 1339 O O . LYS A 1 157 ? 39.211 -0.202 5.379 1.00 25.86 156 LYS A O 1
ATOM 1345 N N . ILE A 1 158 ? 38.160 -2.143 4.927 1.00 21.00 157 ILE A N 1
ATOM 1346 C CA A ILE A 1 158 ? 37.078 -1.860 5.867 0.50 19.82 157 ILE A CA 1
ATOM 1347 C CA B ILE A 1 158 ? 37.065 -1.899 5.870 0.50 21.10 157 ILE A CA 1
ATOM 1348 C C . ILE A 1 158 ? 37.609 -1.757 7.283 1.00 18.82 157 ILE A C 1
ATOM 1349 O O . ILE A 1 158 ? 37.316 -0.810 8.041 1.00 21.16 157 ILE A O 1
ATOM 1358 N N . VAL A 1 159 ? 38.450 -2.691 7.682 1.00 17.55 158 VAL A N 1
ATOM 1359 C CA . VAL A 1 159 ? 39.037 -2.626 9.020 1.00 16.44 158 VAL A CA 1
ATOM 1360 C C . VAL A 1 159 ? 39.825 -1.370 9.276 1.00 19.64 158 VAL A C 1
ATOM 1361 O O . VAL A 1 159 ? 39.686 -0.706 10.342 1.00 20.12 158 VAL A O 1
ATOM 1365 N N . GLN A 1 160 ? 40.633 -0.970 8.304 1.00 20.50 159 GLN A N 1
ATOM 1366 C CA . GLN A 1 160 ? 41.409 0.257 8.482 1.00 22.85 159 GLN A CA 1
ATOM 1367 C C . GLN A 1 160 ? 40.595 1.507 8.512 1.00 25.96 159 GLN A C 1
ATOM 1368 O O . GLN A 1 160 ? 40.876 2.384 9.363 1.00 25.98 159 GLN A O 1
ATOM 1374 N N . ALA A 1 161 ? 39.571 1.531 7.672 1.00 24.88 160 ALA A N 1
ATOM 1375 C CA . ALA A 1 161 ? 38.623 2.662 7.611 1.00 26.16 160 ALA A CA 1
ATOM 1376 C C . ALA A 1 161 ? 37.981 2.887 8.946 1.00 23.56 160 ALA A C 1
ATOM 1377 O O . ALA A 1 161 ? 37.844 4.027 9.431 1.00 26.52 160 ALA A O 1
ATOM 1379 N N . PHE A 1 162 ? 37.460 1.812 9.524 1.00 19.85 161 PHE A N 1
ATOM 1380 C CA . PHE A 1 162 ? 36.809 1.901 10.846 1.00 17.34 161 PHE A CA 1
ATOM 1381 C C . PHE A 1 162 ? 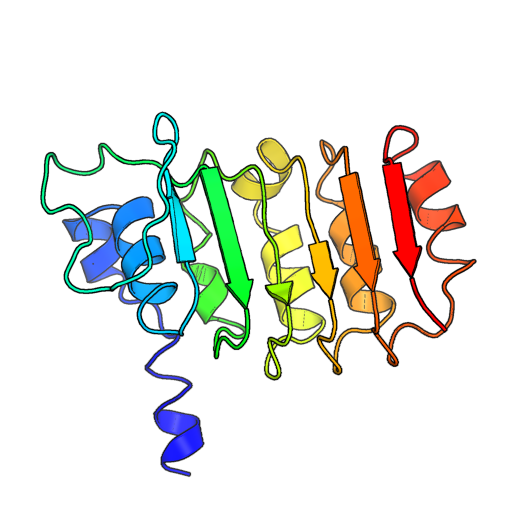37.798 2.164 11.956 1.00 17.80 161 PHE A C 1
ATOM 1382 O O . PHE A 1 162 ? 37.458 2.808 12.990 1.00 18.48 161 PHE A O 1
ATOM 1390 N N . LYS A 1 163 ? 39.030 1.722 11.775 1.00 19.96 162 LYS A N 1
ATOM 1391 C CA . LYS A 1 163 ? 40.020 1.988 12.780 1.00 21.76 162 LYS A CA 1
ATOM 1392 C C . LYS A 1 163 ? 40.253 3.434 13.020 1.00 22.14 162 LYS A C 1
ATOM 1393 O O . LYS A 1 163 ? 40.383 3.894 14.174 1.00 24.99 162 LYS A O 1
ATOM 1399 N N . THR A 1 164 ? 40.091 4.153 11.928 1.00 22.96 163 THR A N 1
ATOM 1400 C CA . THR A 1 164 ? 40.246 5.598 11.982 1.00 26.70 163 THR A CA 1
ATOM 1401 C C . THR A 1 164 ? 38.929 6.311 12.369 1.00 25.76 163 THR A C 1
ATOM 1402 O O . THR A 1 164 ? 38.962 7.220 13.229 1.00 27.22 163 THR A O 1
ATOM 1406 N N . SER A 1 165 ? 37.810 5.929 11.799 1.00 23.39 164 SER A N 1
ATOM 1407 C CA . SER A 1 165 ? 36.539 6.677 11.936 1.00 23.64 164 SER A CA 1
ATOM 1408 C C . SER A 1 165 ? 35.804 6.292 13.182 1.00 19.81 164 SER A C 1
ATOM 1409 O O . SER A 1 165 ? 34.977 7.087 13.654 1.00 23.81 164 SER A O 1
ATOM 1412 N N . LEU A 1 166 ? 36.025 5.078 13.689 1.00 18.58 165 LEU A N 1
ATOM 1413 C CA . LEU A 1 166 ? 35.314 4.528 14.896 1.00 18.53 165 LEU A CA 1
ATOM 1414 C C . LEU A 1 166 ? 36.332 3.697 15.721 1.00 16.86 165 LEU A C 1
ATOM 1415 O O . LEU A 1 166 ? 36.230 2.520 15.790 1.00 15.94 165 LEU A O 1
ATOM 1420 N N . PRO A 1 167 ? 37.358 4.368 16.314 1.00 20.24 166 PRO A N 1
ATOM 1421 C CA . PRO A 1 167 ? 38.423 3.589 17.016 1.00 21.56 166 PRO A CA 1
ATOM 1422 C C . PRO A 1 167 ? 37.987 2.714 18.110 1.00 20.62 166 PRO A C 1
ATOM 1423 O O . PRO A 1 167 ? 38.683 1.729 18.492 1.00 22.95 166 PRO A O 1
ATOM 1427 N N . SER A 1 168 ? 36.807 3.024 18.680 1.00 20.19 167 SER A N 1
ATOM 1428 C CA . SER A 1 168 ? 36.294 2.201 19.759 1.00 21.40 167 SER A CA 1
ATOM 1429 C C . SER A 1 168 ? 35.397 1.034 19.294 1.00 19.30 167 SER A C 1
ATOM 1430 O O . SER A 1 168 ? 34.933 0.289 20.153 1.00 23.79 167 SER A O 1
ATOM 1433 N N . LEU A 1 169 ? 35.163 0.944 17.997 1.00 16.69 168 LEU A N 1
ATOM 1434 C CA . LEU A 1 169 ? 34.291 -0.069 17.453 1.00 15.39 168 LEU A CA 1
ATOM 1435 C C . LEU A 1 169 ? 34.853 -1.491 17.613 1.00 14.94 168 LEU A C 1
ATOM 1436 O O . LEU A 1 169 ? 36.036 -1.710 17.267 1.00 21.43 168 LEU A O 1
ATOM 1441 N N . GLU A 1 170 ? 34.110 -2.443 18.169 1.00 14.70 169 GLU A N 1
ATOM 1442 C CA . GLU A 1 170 ? 34.447 -3.844 18.089 1.00 14.33 169 GLU A CA 1
ATOM 1443 C C . GLU A 1 170 ? 33.877 -4.337 16.766 1.00 13.46 169 GLU A C 1
ATOM 1444 O O . GLU A 1 170 ? 32.640 -4.420 16.631 1.00 13.40 169 GLU A O 1
ATOM 1450 N N . LEU A 1 171 ? 34.777 -4.636 15.814 1.00 14.09 170 LEU A N 1
ATOM 1451 C CA . LEU A 1 171 ? 34.382 -5.059 14.468 1.00 14.03 170 LEU A CA 1
ATOM 1452 C C . LEU A 1 171 ? 34.672 -6.515 14.376 1.00 14.23 170 LEU A C 1
ATOM 1453 O O . LEU A 1 171 ? 35.851 -6.940 14.471 1.00 17.81 170 LEU A O 1
ATOM 1458 N N . LYS A 1 172 ? 33.649 -7.329 14.184 1.00 12.11 171 LYS A N 1
ATOM 1459 C CA . LYS A 1 172 ? 33.751 -8.767 14.093 1.00 10.71 171 LYS A CA 1
ATOM 1460 C C . LYS A 1 172 ? 33.453 -9.112 12.647 1.00 9.92 171 LYS A C 1
ATOM 1461 O O . LYS A 1 172 ? 32.362 -8.818 12.141 1.00 9.84 171 LYS A O 1
ATOM 1467 N N . LEU A 1 173 ? 34.408 -9.761 11.984 1.00 10.43 172 LEU A N 1
ATOM 1468 C CA . LEU A 1 173 ? 34.294 -10.076 10.550 1.00 10.57 172 LEU A CA 1
ATOM 1469 C C . LEU A 1 173 ? 34.337 -11.589 10.371 1.00 10.19 172 LEU A C 1
ATOM 1470 O O . LEU A 1 173 ? 35.355 -12.251 10.791 1.00 12.60 172 LEU A O 1
ATOM 1475 N N . ASP A 1 174 ? 33.327 -12.136 9.736 1.00 8.68 173 ASP A N 1
ATOM 1476 C CA . ASP A 1 174 ? 33.342 -13.490 9.216 1.00 8.75 173 ASP A CA 1
ATOM 1477 C C . ASP A 1 174 ? 33.110 -13.410 7.708 1.00 9.34 173 ASP A C 1
ATOM 1478 O O . ASP A 1 174 ? 32.027 -13.680 7.187 1.00 9.64 173 ASP A O 1
ATOM 1483 N N . LEU A 1 175 ? 34.141 -12.935 7.031 1.00 11.18 174 LEU A N 1
ATOM 1484 C CA . LEU A 1 175 ? 34.038 -12.629 5.609 1.00 11.64 174 LEU A CA 1
ATOM 1485 C C . LEU A 1 175 ? 35.115 -13.377 4.855 1.00 13.12 174 LEU A C 1
ATOM 1486 O O . LEU A 1 175 ? 36.259 -13.524 5.345 1.00 14.60 174 LEU A O 1
ATOM 1491 N N A LYS A 1 176 ? 34.783 -13.894 3.695 0.50 13.91 175 LYS A N 1
ATOM 1492 N N B LYS A 1 176 ? 34.802 -13.806 3.659 0.50 13.70 175 LYS A N 1
ATOM 1493 C CA A LYS A 1 176 ? 35.778 -14.543 2.817 0.50 15.31 175 LYS A CA 1
ATOM 1494 C CA B LYS A 1 176 ? 35.833 -14.342 2.744 0.50 14.14 175 LYS A CA 1
ATOM 1495 C C A LYS A 1 176 ? 36.661 -13.475 2.226 0.50 17.23 175 LYS A C 1
ATOM 1496 C C B LYS A 1 176 ? 36.716 -13.219 2.304 0.50 16.29 175 LYS A C 1
ATOM 1497 O O A LYS A 1 176 ? 37.823 -13.755 1.806 0.50 15.31 175 LYS A O 1
ATOM 1498 O O B LYS A 1 176 ? 36.344 -12.105 2.174 0.50 11.46 175 LYS A O 1
#

Organism: Bos taurus (NCBI:txid9913)